Protein AF-A0A975H4B1-F1 (afdb_monomer_lite)

pLDDT: mean 75.39, std 14.28, range [20.83, 96.25]

Foldseek 3Di:
DDADWDWDKAQCPPQQQLQCVDVPDVVRDRHDPPNVRIDTATDRPPDFDKDKDAADPCCVVQNQPVVQLVVLQCVVKDDDPPVGDIPDGNVVSNVVSVVVSVVVSLVVCCVVPVPDDPCNHHIDIDRDDDDDSHGDRDDPDDDPDDDDDDPDDPPLQFKKKKKFKALDPVCVVVVVTQKIDIGGLVVQALKKKKKAKDFPDVVLVVLVVVQADDQDPVLAADDPVSHDPDDPQQPHKIWIFMDINNHTPIIGPDIDGAQRKMWMWIFMQDGPDNDTPTDTDDIDTHHWMWIFDDDPPADDPVSVVVLVVLVVVVVVLVVVCNVRSVCNCVSCVPPDPCSVVRSVQVVVPNDDDDTRTDDDD

Secondary structure (DSSP, 8-state):
-----EEEEEE-TTTTT--S--TTSSS--SS-SSGGGEEEEEE-SS----EEE----HHHHS---HHHHHHHHHTT-EEETTTTEEE---HHHHHHHHHHHHHHHHHHHHHH-TT--HHHHS-EEE------SS--SS-SS--S------SS--GGGS-EEEEEEESSHHHHHTT--SEEEEEEHHHHTT--EEEEEEESSHHHHHHHHHHSPPPPTT-PPPPGGGS-S---GGG-EEEEEEEETTEEEEE-S--EETT-EEEEEEEEEPTT-S-EEEEEEEEEETT--EEE---SS---HHHHHHHHHHHHHHHHHHHHHHH-TTTHHHHSTT--HHHHHHHHHHGGGGSSS-PEEPPP-

Structure (mmCIF, N/CA/C/O backbone):
data_AF-A0A975H4B1-F1
#
_entry.id   AF-A0A975H4B1-F1
#
loop_
_atom_site.group_PDB
_atom_site.id
_atom_site.type_symbol
_atom_site.label_atom_id
_atom_site.label_alt_id
_atom_site.label_comp_id
_atom_site.label_asym_id
_atom_site.label_entity_id
_atom_site.label_seq_id
_atom_site.pdbx_PDB_ins_code
_atom_site.Cartn_x
_atom_site.Cartn_y
_atom_site.Cartn_z
_atom_site.occupancy
_atom_site.B_iso_or_equiv
_atom_site.auth_seq_id
_atom_site.auth_comp_id
_atom_site.auth_asym_id
_atom_site.auth_atom_id
_atom_site.pdbx_PDB_model_num
ATOM 1 N N . MET A 1 1 ? 27.791 -10.279 -17.540 1.00 60.41 1 MET A N 1
ATOM 2 C CA . MET A 1 1 ? 26.580 -9.759 -16.874 1.00 60.41 1 MET A CA 1
ATOM 3 C C . MET A 1 1 ? 25.400 -10.227 -17.703 1.00 60.41 1 MET A C 1
ATOM 5 O O . MET A 1 1 ? 25.456 -10.077 -18.918 1.00 60.41 1 MET A O 1
ATOM 9 N N . GLU A 1 2 ? 24.414 -10.874 -17.090 1.00 67.44 2 GLU A N 1
ATOM 10 C CA . GLU A 1 2 ? 23.187 -11.290 -17.778 1.00 67.44 2 GLU A CA 1
ATOM 11 C C . GLU A 1 2 ? 22.173 -10.145 -17.729 1.00 67.44 2 GLU A C 1
ATOM 13 O O . GLU A 1 2 ? 22.041 -9.478 -16.704 1.00 67.44 2 GLU A O 1
ATOM 18 N N . HIS A 1 3 ? 21.486 -9.896 -18.843 1.00 71.56 3 HIS A N 1
ATOM 19 C CA . HIS A 1 3 ? 20.507 -8.819 -18.979 1.00 71.56 3 HIS A CA 1
ATOM 20 C C . HIS A 1 3 ? 19.228 -9.362 -19.612 1.00 71.56 3 HIS A C 1
ATOM 22 O O . HIS A 1 3 ? 19.288 -10.165 -20.546 1.00 71.56 3 HIS A O 1
ATOM 28 N N . VAL A 1 4 ? 18.081 -8.886 -19.129 1.00 73.94 4 VAL A N 1
ATOM 29 C CA . VAL A 1 4 ? 16.776 -9.122 -19.753 1.00 73.94 4 VAL A CA 1
ATOM 30 C C . VAL A 1 4 ? 16.419 -7.896 -20.584 1.00 73.94 4 VAL A C 1
ATOM 32 O O . VAL A 1 4 ? 16.470 -6.772 -20.090 1.00 73.94 4 VAL A O 1
ATOM 35 N N . TRP A 1 5 ? 16.047 -8.127 -21.838 1.00 77.44 5 TRP A N 1
ATOM 36 C CA . TRP A 1 5 ? 15.707 -7.091 -22.811 1.00 77.44 5 TRP A CA 1
ATOM 37 C C . TRP A 1 5 ? 14.277 -7.312 -23.283 1.00 77.44 5 TRP A C 1
ATOM 39 O O . TRP A 1 5 ? 13.798 -8.447 -23.318 1.00 77.44 5 TRP A O 1
ATOM 49 N N . VAL A 1 6 ? 13.608 -6.237 -23.683 1.00 80.44 6 VAL A N 1
ATOM 50 C CA . VAL A 1 6 ? 12.315 -6.318 -24.361 1.00 80.44 6 VAL A CA 1
ATOM 51 C C . VAL A 1 6 ? 12.548 -6.003 -25.826 1.00 80.44 6 VAL A C 1
ATOM 53 O O . VAL A 1 6 ? 13.096 -4.956 -26.146 1.00 80.44 6 VAL A O 1
ATOM 56 N N . ASN A 1 7 ? 12.130 -6.887 -26.726 1.00 82.00 7 ASN A N 1
ATOM 57 C CA . ASN A 1 7 ? 12.118 -6.570 -28.148 1.00 82.00 7 ASN A CA 1
ATOM 58 C C . ASN A 1 7 ? 10.798 -5.875 -28.490 1.00 82.00 7 ASN A C 1
ATOM 60 O O . ASN A 1 7 ? 9.728 -6.379 -28.152 1.00 82.00 7 ASN A O 1
ATOM 64 N N . ALA A 1 8 ? 10.870 -4.733 -29.169 1.00 81.94 8 ALA A N 1
ATOM 65 C CA . ALA A 1 8 ? 9.709 -4.021 -29.688 1.00 81.94 8 ALA A CA 1
ATOM 66 C C . ALA A 1 8 ? 9.673 -4.118 -31.214 1.00 81.94 8 ALA A C 1
ATOM 68 O O . ALA A 1 8 ? 10.697 -3.937 -31.873 1.00 81.94 8 ALA A O 1
ATOM 69 N N . TYR A 1 9 ? 8.497 -4.394 -31.776 1.00 84.88 9 TYR A N 1
ATOM 70 C CA . TYR A 1 9 ? 8.295 -4.401 -33.221 1.00 84.88 9 TYR A CA 1
ATOM 71 C C . TYR A 1 9 ? 7.899 -3.002 -33.681 1.00 84.88 9 TYR A C 1
ATOM 73 O O . TYR A 1 9 ? 6.836 -2.507 -33.307 1.00 84.88 9 TYR A O 1
ATOM 81 N N . VAL A 1 10 ? 8.769 -2.358 -34.457 1.00 82.75 10 VAL A N 1
ATOM 82 C CA . VAL A 1 10 ? 8.621 -0.943 -34.818 1.00 82.75 10 VAL A CA 1
ATOM 83 C C . VAL A 1 10 ? 8.839 -0.711 -36.307 1.00 82.75 10 VAL A C 1
ATOM 85 O O . VAL A 1 10 ? 9.514 -1.495 -36.979 1.00 82.75 10 VAL A O 1
ATOM 88 N N . ASN A 1 11 ? 8.341 0.424 -36.799 1.00 83.06 11 ASN A N 1
ATOM 89 C CA . ASN A 1 11 ? 8.782 1.010 -38.063 1.00 83.06 11 ASN A CA 1
ATOM 90 C C . ASN A 1 11 ? 10.287 1.344 -37.988 1.00 83.06 11 ASN A C 1
ATOM 92 O O . ASN A 1 11 ? 10.698 2.307 -37.336 1.00 83.06 11 ASN A O 1
ATOM 96 N N . HIS A 1 12 ? 11.123 0.511 -38.606 1.00 81.19 12 HIS A N 1
ATOM 97 C CA . HIS A 1 12 ? 12.577 0.580 -38.478 1.00 81.19 12 HIS A CA 1
ATOM 98 C C . HIS A 1 12 ? 13.210 1.508 -39.518 1.00 81.19 12 HIS A C 1
ATOM 100 O O . HIS A 1 12 ? 14.087 2.299 -39.179 1.00 81.19 12 HIS A O 1
ATOM 106 N N . ALA A 1 13 ? 12.758 1.462 -40.770 1.00 79.19 13 ALA A N 1
ATOM 107 C CA . ALA A 1 13 ? 13.256 2.334 -41.830 1.00 79.19 13 ALA A CA 1
ATOM 108 C C . ALA A 1 13 ? 12.120 3.219 -42.373 1.00 79.19 13 ALA A C 1
ATOM 110 O O . ALA A 1 13 ? 11.089 2.684 -42.776 1.00 79.19 13 ALA A O 1
ATOM 111 N N . PRO A 1 14 ? 12.283 4.558 -42.430 1.00 72.94 14 PRO A N 1
ATOM 112 C CA . PRO A 1 14 ? 13.485 5.349 -42.119 1.00 72.94 14 PRO A CA 1
ATOM 113 C C . PRO A 1 14 ? 13.591 5.817 -40.653 1.00 72.94 14 PRO A C 1
ATOM 115 O O . PRO A 1 14 ? 14.607 6.389 -40.266 1.00 72.94 14 PRO A O 1
ATOM 118 N N . SER A 1 15 ? 12.547 5.625 -39.842 1.00 71.75 15 SER A N 1
ATOM 119 C CA . SER A 1 15 ? 12.378 6.344 -38.573 1.00 71.75 15 SER A CA 1
ATOM 120 C C . SER A 1 15 ? 13.039 5.690 -37.355 1.00 71.75 15 SER A C 1
ATOM 122 O O . SER A 1 15 ? 13.213 6.365 -36.349 1.00 71.75 15 SER A O 1
ATOM 124 N N . ARG A 1 16 ? 13.417 4.406 -37.397 1.00 77.25 16 ARG A N 1
ATOM 125 C CA . ARG A 1 16 ? 13.953 3.639 -36.249 1.00 77.25 16 ARG A CA 1
ATOM 126 C C . ARG A 1 16 ? 13.136 3.821 -34.963 1.00 77.25 16 ARG A C 1
ATOM 128 O O . ARG A 1 16 ? 13.687 4.087 -33.897 1.00 77.25 16 ARG A O 1
ATOM 135 N N . GLY A 1 17 ? 11.814 3.745 -35.075 1.00 72.94 17 GLY A N 1
ATOM 136 C CA . GLY A 1 17 ? 10.901 3.936 -33.946 1.00 72.94 17 GLY A CA 1
ATOM 137 C C . GLY A 1 17 ? 10.760 5.381 -33.442 1.00 72.94 17 GLY A C 1
ATOM 138 O O . GLY A 1 17 ? 10.065 5.589 -32.460 1.00 72.94 17 GLY A O 1
ATOM 139 N N . ALA A 1 18 ? 11.372 6.377 -34.097 1.00 70.00 18 ALA A N 1
ATOM 140 C CA . ALA A 1 18 ? 11.219 7.806 -33.776 1.00 70.00 18 ALA A CA 1
ATOM 141 C C . ALA A 1 18 ? 9.822 8.360 -34.074 1.00 70.00 18 ALA A C 1
ATOM 143 O O . ALA A 1 18 ? 9.362 9.314 -33.453 1.00 70.00 18 ALA A O 1
ATOM 144 N N . MET A 1 19 ? 9.172 7.789 -35.087 1.00 62.97 19 MET A N 1
ATOM 145 C CA . MET A 1 19 ? 7.811 8.136 -35.455 1.00 62.97 19 MET A CA 1
ATOM 146 C C . MET A 1 19 ? 6.903 7.014 -34.971 1.00 62.97 19 MET A C 1
ATOM 148 O O . MET A 1 19 ? 6.663 6.054 -35.702 1.00 62.97 19 MET A O 1
ATOM 152 N N . ASP A 1 20 ? 6.364 7.165 -33.765 1.00 56.84 20 ASP A N 1
ATOM 153 C CA . ASP A 1 20 ? 4.974 6.778 -33.539 1.00 56.84 20 ASP A CA 1
ATOM 154 C C . ASP A 1 20 ? 4.197 7.680 -34.473 1.00 56.84 20 ASP A C 1
ATOM 156 O O . ASP A 1 20 ? 4.125 8.863 -34.162 1.00 56.84 20 ASP A O 1
ATOM 160 N N . GLY A 1 21 ? 3.775 7.207 -35.651 1.00 50.69 21 GLY A N 1
ATOM 161 C CA . GLY A 1 21 ? 3.269 8.086 -36.705 1.00 50.69 21 GLY A CA 1
ATOM 162 C C . GLY A 1 21 ? 2.376 9.183 -36.118 1.00 50.69 21 GLY A C 1
ATOM 163 O O . GLY A 1 21 ? 1.283 8.844 -35.682 1.00 50.69 21 GLY A O 1
ATOM 164 N N . GLY A 1 22 ? 2.910 10.416 -36.022 1.00 45.12 22 GLY A N 1
ATOM 165 C CA . GLY A 1 22 ? 2.636 11.392 -34.953 1.00 45.12 22 GLY A CA 1
ATOM 166 C C . GLY A 1 22 ? 1.170 11.736 -34.717 1.00 45.12 22 GLY A C 1
ATOM 167 O O . GLY A 1 22 ? 0.277 11.262 -35.405 1.00 45.12 22 GLY A O 1
ATOM 168 N N . ALA A 1 23 ? 0.889 12.650 -33.786 1.00 47.19 23 ALA A N 1
ATOM 169 C CA . ALA A 1 23 ? -0.470 13.185 -33.614 1.00 47.19 23 ALA A CA 1
ATOM 170 C C . ALA A 1 23 ? -1.098 13.720 -34.927 1.00 47.19 23 ALA A C 1
ATOM 172 O O . ALA A 1 23 ? -2.316 13.846 -35.004 1.00 47.19 23 ALA A O 1
ATOM 173 N N . GLU A 1 24 ? -0.271 13.979 -35.946 1.00 50.12 24 GLU A N 1
ATOM 174 C CA . GLU A 1 24 ? -0.636 14.454 -37.281 1.00 50.12 24 GLU A CA 1
ATOM 175 C C . GLU A 1 24 ? -0.822 13.349 -38.345 1.00 50.12 24 GLU A C 1
ATOM 177 O O . GLU A 1 24 ? -1.369 13.629 -39.410 1.00 50.12 24 GLU A O 1
ATOM 182 N N . LEU A 1 25 ? -0.411 12.094 -38.103 1.00 52.34 25 LEU A N 1
ATOM 183 C CA . LEU A 1 25 ? -0.619 10.996 -39.057 1.00 52.34 25 LEU A CA 1
ATOM 184 C C . LEU A 1 25 ? -1.954 10.292 -38.797 1.00 52.34 25 LEU A C 1
ATOM 186 O O . LEU A 1 25 ? -2.275 9.891 -37.678 1.00 52.34 25 LEU A O 1
ATOM 190 N N . THR A 1 26 ? -2.729 10.116 -39.867 1.00 55.22 26 THR A N 1
ATOM 191 C CA . THR A 1 26 ? -3.995 9.376 -39.852 1.00 55.22 26 THR A CA 1
ATOM 192 C C . THR A 1 26 ? -3.896 8.209 -40.841 1.00 55.22 26 THR A C 1
ATOM 194 O O . THR A 1 26 ? -3.904 8.458 -42.047 1.00 55.22 26 THR A O 1
ATOM 197 N N . PRO A 1 27 ? -3.795 6.946 -40.376 1.00 57.81 27 PRO A N 1
ATOM 198 C CA . PRO A 1 27 ? -3.818 6.503 -38.979 1.00 57.81 27 PRO A CA 1
ATOM 199 C C . PRO A 1 27 ? -2.468 6.688 -38.267 1.00 57.81 27 PRO A C 1
ATOM 201 O O . PRO A 1 27 ? -1.407 6.625 -38.889 1.00 57.81 27 PRO A O 1
ATOM 204 N N . LYS A 1 28 ? -2.512 6.845 -36.938 1.00 59.75 28 LYS A N 1
ATOM 205 C CA . LYS A 1 28 ? -1.315 6.777 -36.089 1.00 59.75 28 LYS A CA 1
ATOM 206 C C . LYS A 1 28 ? -0.622 5.442 -36.321 1.00 59.75 28 LYS A C 1
ATOM 208 O O . LYS A 1 28 ? -1.268 4.397 -36.235 1.00 59.75 28 LYS A O 1
ATOM 213 N N . GLN A 1 29 ? 0.673 5.463 -36.616 1.00 59.94 29 GLN A N 1
ATOM 214 C CA . GLN A 1 29 ? 1.346 4.278 -37.133 1.00 59.94 29 GLN A CA 1
ATOM 215 C C . GLN A 1 29 ? 2.615 3.924 -36.357 1.00 59.94 29 GLN A C 1
ATOM 217 O O . GLN A 1 29 ? 3.686 4.452 -36.631 1.00 59.94 29 GLN A O 1
ATOM 222 N N . HIS A 1 30 ? 2.493 2.979 -35.421 1.00 62.25 30 HIS A N 1
ATOM 223 C CA . HIS A 1 30 ? 3.639 2.366 -34.730 1.00 62.25 30 HIS A CA 1
ATOM 224 C C . HIS A 1 30 ? 4.382 1.336 -35.615 1.00 62.25 30 HIS A C 1
ATOM 226 O O . HIS A 1 30 ? 5.588 1.134 -35.476 1.00 62.25 30 HIS A O 1
ATOM 232 N N . VAL A 1 31 ? 3.666 0.704 -36.557 1.00 73.25 31 VAL A N 1
ATOM 233 C CA . VAL A 1 31 ? 4.157 -0.363 -37.451 1.00 73.25 31 VAL A CA 1
ATOM 234 C C . VAL A 1 31 ? 3.834 0.004 -38.898 1.00 73.25 31 VAL A C 1
ATOM 236 O O . VAL A 1 31 ? 2.672 0.234 -39.215 1.00 73.25 31 VAL A O 1
ATOM 239 N N . ASN A 1 32 ? 4.830 0.050 -39.781 1.00 72.88 32 ASN A N 1
ATOM 240 C CA . ASN A 1 32 ? 4.680 0.375 -41.205 1.00 72.88 32 ASN A CA 1
ATOM 241 C C . ASN A 1 32 ? 3.757 -0.644 -41.917 1.00 72.88 32 ASN A C 1
ATOM 243 O O . ASN A 1 32 ? 3.889 -1.838 -41.627 1.00 72.88 32 ASN A O 1
ATOM 247 N N . PRO A 1 33 ? 2.864 -0.255 -42.860 1.00 77.12 33 PRO A N 1
ATOM 248 C CA . PRO A 1 33 ? 2.056 -1.231 -43.596 1.00 77.12 33 PRO A CA 1
ATOM 249 C C . PRO A 1 33 ? 2.934 -2.141 -44.460 1.00 77.12 33 PRO A C 1
ATOM 251 O O . PRO A 1 33 ? 2.578 -3.284 -44.733 1.00 77.12 33 PRO A O 1
ATOM 254 N N . ASN A 1 34 ? 4.096 -1.639 -44.886 1.00 81.75 34 ASN A N 1
ATOM 255 C CA . ASN A 1 34 ? 5.105 -2.441 -45.543 1.00 81.75 34 ASN A CA 1
ATOM 256 C C . ASN A 1 34 ? 5.915 -3.209 -44.491 1.00 81.75 34 ASN A C 1
ATOM 258 O O . ASN A 1 34 ? 6.795 -2.653 -43.830 1.00 81.75 34 ASN A O 1
ATOM 262 N N . ALA A 1 35 ? 5.642 -4.509 -44.380 1.00 81.56 35 ALA A N 1
ATOM 263 C CA . ALA A 1 35 ? 6.305 -5.405 -43.438 1.00 81.56 35 ALA A CA 1
ATOM 264 C C . ALA A 1 35 ? 7.841 -5.398 -43.556 1.00 81.56 35 ALA A C 1
ATOM 266 O O . ALA A 1 35 ? 8.521 -5.559 -42.546 1.00 81.56 35 ALA A O 1
ATOM 267 N N . ALA A 1 36 ? 8.390 -5.156 -44.754 1.00 85.31 36 ALA A N 1
ATOM 268 C CA . ALA A 1 36 ? 9.836 -5.113 -44.987 1.00 85.31 36 ALA A CA 1
ATOM 269 C C . ALA A 1 36 ? 10.530 -3.904 -44.333 1.00 85.31 36 ALA A C 1
ATOM 271 O O . ALA A 1 36 ? 11.750 -3.895 -44.190 1.00 85.31 36 ALA A O 1
ATOM 272 N N . LEU A 1 37 ? 9.765 -2.880 -43.942 1.00 83.12 37 LEU A N 1
ATOM 273 C CA . LEU A 1 37 ? 10.277 -1.682 -43.273 1.00 83.12 37 LEU A CA 1
ATOM 274 C C . LEU A 1 37 ? 10.208 -1.780 -41.745 1.00 83.12 37 LEU A C 1
ATOM 276 O O . LEU A 1 37 ? 10.684 -0.881 -41.049 1.00 83.12 37 LEU A O 1
ATOM 280 N N . ASN A 1 38 ? 9.649 -2.868 -41.215 1.00 85.25 38 ASN A N 1
ATOM 281 C CA . ASN A 1 38 ? 9.551 -3.112 -39.785 1.00 85.25 38 ASN A CA 1
ATOM 282 C C . ASN A 1 38 ? 10.665 -4.043 -39.304 1.00 85.25 38 ASN A C 1
ATOM 284 O O . ASN A 1 38 ? 11.078 -4.957 -40.017 1.00 85.25 38 ASN A O 1
ATOM 288 N N . ALA A 1 39 ? 11.113 -3.853 -38.066 1.00 86.69 39 ALA A N 1
ATOM 289 C CA . ALA A 1 39 ? 12.061 -4.759 -37.427 1.00 86.69 39 ALA A CA 1
ATOM 290 C C . ALA A 1 39 ? 11.810 -4.852 -35.921 1.00 86.69 39 ALA A C 1
ATOM 292 O O . ALA A 1 39 ? 11.259 -3.937 -35.305 1.00 86.69 39 ALA A O 1
ATOM 293 N N . TRP A 1 40 ? 12.245 -5.965 -35.333 1.00 85.62 40 TRP A N 1
ATOM 294 C CA . TRP A 1 40 ? 12.357 -6.099 -33.886 1.00 85.62 40 TRP A CA 1
ATOM 295 C C . TRP A 1 40 ? 13.618 -5.384 -33.414 1.00 85.62 40 TRP A C 1
ATOM 297 O O . TRP A 1 40 ? 14.718 -5.718 -33.856 1.00 85.62 40 TRP A O 1
ATOM 307 N N . LEU A 1 41 ? 13.457 -4.415 -32.518 1.00 83.00 41 LEU A N 1
ATOM 308 C CA . LEU A 1 41 ? 14.566 -3.707 -31.890 1.00 83.00 41 LEU A CA 1
ATOM 309 C C . LEU A 1 41 ? 14.642 -4.036 -30.397 1.00 83.00 41 LEU A C 1
ATOM 311 O O . LEU A 1 41 ? 13.608 -3.990 -29.723 1.00 83.00 41 LEU A O 1
ATOM 315 N N . PRO A 1 42 ? 15.843 -4.326 -29.866 1.00 80.00 42 PRO A N 1
ATOM 316 C CA . PRO A 1 42 ? 16.027 -4.528 -28.441 1.00 80.00 42 PRO A CA 1
ATOM 317 C C . PRO A 1 42 ? 15.945 -3.191 -27.701 1.00 80.00 42 PRO A C 1
ATOM 319 O O . PRO A 1 42 ? 16.642 -2.231 -28.024 1.00 80.00 42 PRO A O 1
ATOM 322 N N . ILE A 1 43 ? 15.118 -3.155 -26.665 1.00 77.69 43 ILE A N 1
ATOM 323 C CA . ILE A 1 43 ? 14.986 -2.050 -25.724 1.00 77.69 43 ILE A CA 1
ATOM 324 C C . ILE A 1 43 ? 15.406 -2.569 -24.350 1.00 77.69 43 ILE A C 1
ATOM 326 O O . ILE A 1 43 ? 14.881 -3.567 -23.844 1.00 77.69 43 ILE A O 1
ATOM 330 N N . ASP A 1 44 ? 16.366 -1.883 -23.735 1.00 71.69 44 ASP A N 1
ATOM 331 C CA . ASP A 1 44 ? 16.723 -2.137 -22.343 1.00 71.69 44 ASP A CA 1
ATOM 332 C C . ASP A 1 44 ? 15.659 -1.510 -21.432 1.00 71.69 44 ASP A C 1
ATOM 334 O O . ASP A 1 44 ? 15.651 -0.304 -21.185 1.00 71.69 44 ASP A O 1
ATOM 338 N N . GLY A 1 45 ? 14.719 -2.333 -20.967 1.00 61.56 45 GLY A N 1
ATOM 339 C CA . GLY A 1 45 ? 13.687 -1.912 -20.019 1.00 61.56 45 GLY A CA 1
ATOM 340 C C . GLY A 1 45 ? 14.152 -1.886 -18.558 1.00 61.56 45 GLY A C 1
ATOM 341 O O . GLY A 1 45 ? 13.406 -1.418 -17.696 1.00 61.56 45 GLY A O 1
ATOM 342 N N . ALA A 1 46 ? 15.344 -2.407 -18.252 1.00 56.22 46 ALA A N 1
ATOM 343 C CA . ALA A 1 46 ? 15.793 -2.666 -16.885 1.00 56.22 46 ALA A CA 1
ATOM 344 C C . ALA A 1 46 ? 16.793 -1.620 -16.371 1.00 56.22 46 ALA A C 1
ATOM 346 O O . ALA A 1 46 ? 16.851 -1.363 -15.163 1.00 56.22 46 ALA A O 1
ATOM 347 N N . TYR A 1 47 ? 17.571 -0.990 -17.253 1.00 56.41 47 TYR A N 1
ATOM 348 C CA . TYR A 1 47 ? 18.650 -0.107 -16.826 1.00 56.41 47 TYR A CA 1
ATOM 349 C C . TYR A 1 47 ? 18.186 1.326 -16.529 1.00 56.41 47 TYR A C 1
ATOM 351 O O . TYR A 1 47 ? 18.057 2.182 -17.405 1.00 56.41 47 TYR A O 1
ATOM 359 N N . LYS A 1 48 ? 17.988 1.617 -15.239 1.00 63.66 48 LYS A N 1
ATOM 360 C CA . LYS A 1 48 ? 17.817 2.985 -14.735 1.00 63.66 48 LYS A CA 1
ATOM 361 C C . LYS A 1 48 ? 19.165 3.516 -14.266 1.00 63.66 48 LYS A C 1
ATOM 363 O O . LYS A 1 48 ? 19.664 3.107 -13.219 1.00 63.66 48 LYS A O 1
ATOM 368 N N . GLN A 1 49 ? 19.743 4.455 -15.011 1.00 65.19 49 GLN A N 1
ATOM 369 C CA . GLN A 1 49 ? 20.813 5.278 -14.453 1.00 65.19 49 GLN A CA 1
ATOM 370 C C . GLN A 1 49 ? 20.217 6.217 -13.420 1.00 65.19 49 GLN A C 1
ATOM 372 O O . GLN A 1 49 ? 19.147 6.782 -13.632 1.00 65.19 49 GLN A O 1
ATOM 377 N N . TYR A 1 50 ? 20.914 6.380 -12.305 1.00 76.81 50 TYR A N 1
ATOM 378 C CA . TYR A 1 50 ? 20.507 7.308 -11.270 1.00 76.81 50 TYR A CA 1
ATOM 379 C C . TYR A 1 50 ? 21.526 8.428 -11.172 1.00 76.81 50 TYR A C 1
ATOM 381 O O . TYR A 1 50 ? 22.724 8.169 -11.064 1.00 76.81 50 TYR A O 1
ATOM 389 N N . SER A 1 51 ? 21.047 9.665 -11.181 1.00 78.06 51 SER A N 1
ATOM 390 C CA . SER A 1 51 ? 21.806 10.795 -10.664 1.00 78.06 51 SER A CA 1
ATOM 391 C C . SER A 1 51 ? 21.289 11.141 -9.273 1.00 78.06 51 SER A C 1
ATOM 393 O O . SER A 1 51 ? 20.125 10.916 -8.939 1.00 78.06 51 SER A O 1
ATOM 395 N N . TYR A 1 52 ? 22.173 11.646 -8.424 1.00 82.50 52 TYR A N 1
ATOM 396 C CA . TYR A 1 52 ? 21.841 12.004 -7.054 1.00 82.50 52 TYR A CA 1
ATOM 397 C C . TYR A 1 52 ? 22.054 13.499 -6.885 1.00 82.50 52 TYR A C 1
ATOM 399 O O . TYR A 1 52 ? 23.069 14.039 -7.314 1.00 82.50 52 TYR A O 1
ATOM 407 N N . SER A 1 53 ? 21.092 14.160 -6.255 1.00 82.69 53 SER A N 1
ATOM 408 C CA . SER A 1 53 ? 21.264 15.513 -5.742 1.00 82.69 53 SER A CA 1
ATOM 409 C C . SER A 1 53 ? 21.315 15.410 -4.231 1.00 82.69 53 SER A C 1
ATOM 411 O O . SER A 1 53 ? 20.385 14.881 -3.616 1.00 82.69 53 SER A O 1
ATOM 413 N N . GLN A 1 54 ? 22.400 15.904 -3.648 1.00 83.00 54 GLN A N 1
ATOM 414 C CA . GLN A 1 54 ? 22.540 15.996 -2.204 1.00 83.00 54 GLN A CA 1
ATOM 415 C C . GLN A 1 54 ? 21.501 16.980 -1.646 1.00 83.00 54 GLN A C 1
ATOM 417 O O . GLN A 1 54 ? 21.163 17.966 -2.303 1.00 83.00 54 GLN A O 1
ATOM 422 N N . GLY A 1 55 ? 20.956 16.662 -0.471 1.00 81.81 55 GLY A N 1
ATOM 423 C CA . GLY A 1 55 ? 20.079 17.563 0.274 1.00 81.81 55 GLY A CA 1
ATOM 424 C C . GLY A 1 55 ? 20.853 18.672 0.981 1.00 81.81 55 GLY A C 1
ATOM 425 O O . GLY A 1 55 ? 22.084 18.672 1.002 1.00 81.81 55 GLY A O 1
ATOM 426 N N . MET A 1 56 ? 20.122 19.595 1.599 1.00 83.69 56 MET A N 1
ATOM 427 C CA . MET A 1 56 ? 20.701 20.618 2.468 1.00 83.69 56 MET A CA 1
ATOM 428 C C . MET A 1 56 ? 21.290 19.970 3.726 1.00 83.69 56 MET A C 1
ATOM 430 O O . MET A 1 56 ? 20.690 19.070 4.318 1.00 83.69 56 MET A O 1
ATOM 434 N N . ASP A 1 57 ? 22.441 20.457 4.181 1.00 83.62 57 ASP A N 1
ATOM 435 C CA . ASP A 1 57 ? 23.050 19.986 5.426 1.00 83.62 57 ASP A CA 1
ATOM 436 C C . ASP A 1 57 ? 22.409 20.649 6.654 1.00 83.62 57 ASP A C 1
ATOM 438 O O . ASP A 1 57 ? 23.003 21.469 7.348 1.00 83.62 57 ASP A O 1
ATOM 442 N N . LEU A 1 58 ? 21.153 20.298 6.928 1.00 80.25 58 LEU A N 1
ATOM 443 C CA . LEU A 1 58 ? 20.404 20.867 8.049 1.00 80.25 58 LEU A CA 1
ATOM 444 C C . LEU A 1 58 ? 20.976 20.474 9.414 1.00 80.25 58 LEU A C 1
ATOM 446 O O . LEU A 1 58 ? 20.772 21.194 10.386 1.00 80.25 58 LEU A O 1
ATOM 450 N N . LYS A 1 59 ? 21.684 19.341 9.502 1.00 75.50 59 LYS A N 1
ATOM 451 C CA . LYS A 1 59 ? 22.239 18.850 10.768 1.00 75.50 59 LYS A CA 1
ATOM 452 C C . LYS A 1 59 ? 23.371 19.740 11.265 1.00 75.50 59 LYS A C 1
ATOM 454 O O . LYS A 1 59 ? 23.436 19.993 12.464 1.00 75.50 59 LYS A O 1
ATOM 4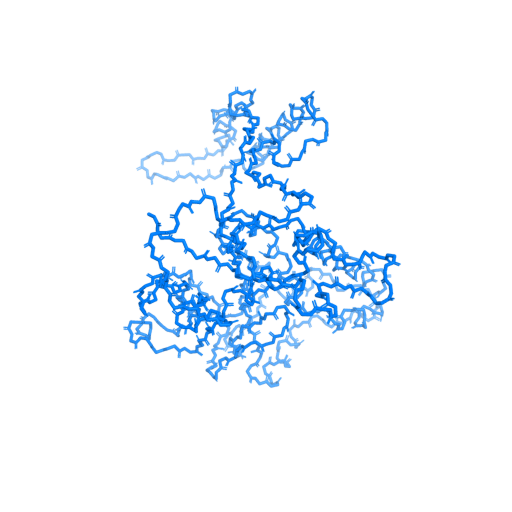59 N N . SER A 1 60 ? 24.241 20.202 10.366 1.00 82.56 60 SER A N 1
ATOM 460 C CA . SER A 1 60 ? 25.320 21.126 10.726 1.00 82.56 60 SER A CA 1
ATOM 461 C C . SER A 1 60 ? 24.857 22.585 10.756 1.00 82.56 60 SER A C 1
ATOM 463 O O . SER A 1 60 ? 25.286 23.339 11.624 1.00 82.56 60 SER A O 1
ATOM 465 N N . GLN A 1 61 ? 23.961 22.978 9.844 1.00 81.88 61 GLN A N 1
ATOM 466 C CA . GLN A 1 61 ? 23.521 24.369 9.676 1.00 81.88 61 GLN A CA 1
ATOM 467 C C . GLN A 1 61 ? 22.493 24.801 10.728 1.00 81.88 61 GLN A C 1
ATOM 469 O O . GLN A 1 61 ? 22.485 25.951 11.163 1.00 81.88 61 GLN A O 1
ATOM 474 N N . VAL A 1 62 ? 21.607 23.889 11.139 1.00 85.44 62 VAL A N 1
ATOM 475 C CA . VAL A 1 62 ? 20.561 24.142 12.137 1.00 85.44 62 VAL A CA 1
ATOM 476 C C . VAL A 1 62 ? 20.522 22.962 13.117 1.00 85.44 62 VAL A C 1
ATOM 478 O O . VAL A 1 62 ? 19.598 22.140 13.079 1.00 85.44 62 VAL A O 1
ATOM 481 N N . PRO A 1 63 ? 21.531 22.830 13.996 1.00 81.06 63 PRO A N 1
ATOM 482 C CA . PRO A 1 63 ? 21.578 21.736 14.953 1.00 81.06 63 PRO A CA 1
ATOM 483 C C . PRO A 1 63 ? 20.433 21.845 15.967 1.00 81.06 63 PRO A C 1
ATOM 485 O O . PRO A 1 63 ? 20.065 22.935 16.422 1.00 81.06 63 PRO A O 1
ATOM 488 N N . LEU A 1 64 ? 19.863 20.694 16.327 1.00 78.19 64 LEU A N 1
ATOM 489 C CA . LEU A 1 64 ? 18.966 20.600 17.473 1.00 78.19 64 LEU A CA 1
ATOM 490 C C . LEU A 1 64 ? 19.801 20.751 18.746 1.00 78.19 64 LEU A C 1
ATOM 492 O O . LEU A 1 64 ? 20.741 19.989 18.967 1.00 78.19 64 LEU A O 1
ATOM 496 N N . ASP A 1 65 ? 19.430 21.705 19.593 1.00 81.00 65 ASP A N 1
ATOM 497 C CA . ASP A 1 65 ? 20.032 21.846 20.913 1.00 81.00 65 ASP A CA 1
ATOM 498 C C . ASP A 1 65 ? 19.432 20.794 21.853 1.00 81.00 65 ASP A C 1
ATOM 500 O O . ASP A 1 65 ? 18.388 20.994 22.477 1.00 81.00 65 ASP A O 1
ATOM 504 N N . ALA A 1 66 ? 20.066 19.622 21.878 1.00 74.56 66 ALA A N 1
ATOM 505 C CA . ALA A 1 66 ? 19.621 18.495 22.686 1.00 74.56 66 ALA A CA 1
ATOM 506 C C . ALA A 1 66 ? 19.680 18.798 24.192 1.00 74.56 66 ALA A C 1
ATOM 508 O O . ALA A 1 66 ? 18.850 18.281 24.936 1.00 74.56 66 ALA A O 1
ATOM 509 N N . ASN A 1 67 ? 20.609 19.655 24.630 1.00 77.69 67 ASN A N 1
ATOM 510 C CA . ASN A 1 67 ? 20.743 20.035 26.034 1.00 77.69 67 ASN A CA 1
ATOM 511 C C . ASN A 1 67 ? 19.603 20.966 26.442 1.00 77.69 67 ASN A C 1
ATOM 513 O O . ASN A 1 67 ? 18.901 20.669 27.401 1.00 77.69 67 ASN A O 1
ATOM 517 N N . ALA A 1 68 ? 19.322 22.008 25.654 1.00 76.69 68 ALA A N 1
ATOM 518 C CA . ALA A 1 68 ? 18.186 22.892 25.914 1.00 76.69 68 ALA A CA 1
ATOM 519 C C . ALA A 1 68 ? 16.841 22.146 25.868 1.00 76.69 68 ALA A C 1
ATOM 521 O O . ALA A 1 68 ? 15.934 22.444 26.647 1.00 76.69 68 ALA A O 1
ATOM 522 N N . LEU A 1 69 ? 16.703 21.153 24.981 1.00 73.19 69 LEU A N 1
ATOM 523 C CA . LEU A 1 69 ? 15.520 20.294 24.930 1.00 73.19 69 LEU A CA 1
ATOM 524 C C . LEU A 1 69 ? 15.399 19.408 26.178 1.00 73.19 69 LEU A C 1
ATOM 526 O O . LEU A 1 69 ? 14.304 19.264 26.721 1.00 73.19 69 LEU A O 1
ATOM 530 N N . LEU A 1 70 ? 16.508 18.822 26.634 1.00 75.81 70 LEU A N 1
ATOM 531 C CA . LEU A 1 70 ? 16.549 17.984 27.830 1.00 75.81 70 LEU A CA 1
ATOM 532 C C . LEU A 1 70 ? 16.272 18.800 29.099 1.00 75.81 70 LEU A C 1
ATOM 534 O O . LEU A 1 70 ? 15.501 18.356 29.947 1.00 75.81 70 LEU A O 1
ATOM 538 N N . ASP A 1 71 ? 16.828 20.004 29.200 1.00 81.81 71 ASP A N 1
ATOM 539 C CA . ASP A 1 71 ? 16.586 20.931 30.305 1.00 81.81 71 ASP A CA 1
ATOM 540 C C . ASP A 1 71 ? 15.122 21.385 30.334 1.00 81.81 71 ASP A C 1
ATOM 542 O O . ASP A 1 71 ? 14.485 21.372 31.389 1.00 81.81 71 ASP A O 1
ATOM 546 N N . ALA A 1 72 ? 14.545 21.695 29.167 1.00 75.12 72 ALA A N 1
ATOM 547 C CA . ALA A 1 72 ? 13.124 22.006 29.037 1.00 75.12 72 ALA A CA 1
ATOM 548 C C . ALA A 1 72 ? 12.235 20.821 29.447 1.00 75.12 72 ALA A C 1
ATOM 550 O O . ALA A 1 72 ? 11.227 21.018 30.119 1.00 75.12 72 ALA A O 1
ATOM 551 N N . ALA A 1 73 ? 12.614 19.590 29.093 1.00 72.56 73 ALA A N 1
ATOM 552 C CA . ALA A 1 73 ? 11.883 18.385 29.486 1.00 72.56 73 ALA A CA 1
ATOM 553 C C . ALA A 1 73 ? 11.948 18.124 31.000 1.00 72.56 73 ALA A C 1
ATOM 555 O O . ALA A 1 73 ? 10.966 17.663 31.587 1.00 72.56 73 ALA A O 1
ATOM 556 N N . ARG A 1 74 ? 13.094 18.431 31.623 1.00 78.06 74 ARG A N 1
ATOM 557 C CA . ARG A 1 74 ? 13.366 18.233 33.055 1.00 78.06 74 ARG A CA 1
ATOM 558 C C . ARG A 1 74 ? 12.775 19.318 33.953 1.00 78.06 74 ARG A C 1
ATOM 560 O O . ARG A 1 74 ? 12.655 19.091 35.155 1.00 78.06 74 ARG A O 1
ATOM 567 N N . GLN A 1 75 ? 12.389 20.476 33.417 1.00 78.19 75 GLN A N 1
ATOM 568 C CA . GLN A 1 75 ? 11.785 21.550 34.212 1.00 78.19 75 GLN A CA 1
ATOM 569 C C . GLN A 1 75 ? 10.482 21.101 34.881 1.00 78.19 75 GLN A C 1
ATOM 571 O O . GLN A 1 75 ? 9.447 21.009 34.233 1.00 78.19 75 GLN A O 1
ATOM 576 N N . GLY A 1 76 ? 10.520 20.876 36.196 1.00 72.06 76 GLY A N 1
ATOM 577 C CA . GLY A 1 76 ? 9.366 20.391 36.962 1.00 72.06 76 GLY A CA 1
ATOM 578 C C . GLY A 1 76 ? 9.181 18.870 36.932 1.00 72.06 76 GLY A C 1
ATOM 579 O O . GLY A 1 76 ? 8.216 18.376 37.513 1.00 72.06 76 GLY A O 1
ATOM 580 N N . ALA A 1 77 ? 10.107 18.132 36.311 1.00 78.38 77 ALA A N 1
ATOM 581 C CA . ALA A 1 77 ? 10.116 16.677 36.320 1.00 78.38 77 ALA A CA 1
ATOM 582 C C . ALA A 1 77 ? 10.817 16.131 37.572 1.00 78.38 77 ALA A C 1
ATOM 584 O O . ALA A 1 77 ? 11.829 16.666 38.029 1.00 78.38 77 ALA A O 1
ATOM 585 N N . THR A 1 78 ? 10.314 15.019 38.098 1.00 76.94 78 THR A N 1
ATOM 586 C CA . THR A 1 78 ? 10.987 14.229 39.131 1.00 76.94 78 THR A CA 1
ATOM 587 C C . THR A 1 78 ? 11.743 13.098 38.448 1.00 76.94 78 THR A C 1
ATOM 589 O O . THR A 1 78 ? 11.128 12.228 37.833 1.00 76.94 78 THR A O 1
ATOM 592 N N . VAL A 1 79 ? 13.072 13.128 38.530 1.00 76.69 79 VAL A N 1
ATOM 593 C CA . VAL A 1 79 ? 13.960 12.121 37.935 1.00 76.69 79 VAL A CA 1
ATOM 594 C C . VAL A 1 79 ? 14.505 11.239 39.054 1.00 76.69 79 VAL A C 1
ATOM 596 O O . VAL A 1 79 ? 15.197 11.739 39.939 1.00 76.69 79 VAL A O 1
ATOM 599 N N . ASN A 1 80 ? 14.204 9.939 39.019 1.00 72.88 80 ASN A N 1
ATOM 600 C CA . ASN A 1 80 ? 14.826 8.954 39.899 1.00 72.88 80 ASN A CA 1
ATOM 601 C C . ASN A 1 80 ? 15.883 8.172 39.108 1.00 72.88 80 ASN A C 1
ATOM 603 O O . ASN A 1 80 ? 15.567 7.238 38.373 1.00 72.88 80 ASN A O 1
ATOM 607 N N . GLU A 1 81 ? 17.149 8.563 39.253 1.00 74.38 81 GLU A N 1
ATOM 608 C CA . GLU A 1 81 ? 18.269 7.934 38.539 1.00 74.38 81 GLU A CA 1
ATOM 609 C C . GLU A 1 81 ? 18.595 6.519 39.048 1.00 74.38 81 GLU A C 1
ATOM 611 O O . GLU A 1 81 ? 19.173 5.728 38.309 1.00 74.38 81 GLU A O 1
ATOM 616 N N . GLN A 1 82 ? 18.204 6.178 40.281 1.00 66.12 82 GLN A N 1
ATOM 617 C CA . GLN A 1 82 ? 18.476 4.871 40.893 1.00 66.12 82 GLN A CA 1
ATOM 618 C C . GLN A 1 82 ? 17.491 3.796 40.419 1.00 66.12 82 GLN A C 1
ATOM 620 O O . GLN A 1 82 ? 17.880 2.647 40.224 1.00 66.12 82 GLN A O 1
ATOM 625 N N . GLU A 1 83 ? 16.229 4.173 40.204 1.00 65.50 83 GLU A N 1
ATOM 626 C CA . GLU A 1 83 ? 15.162 3.272 39.741 1.00 65.50 83 GLU A CA 1
ATOM 627 C C . GLU A 1 83 ? 14.823 3.448 38.248 1.00 65.50 83 GLU A C 1
ATOM 629 O O . GLU A 1 83 ? 14.030 2.685 37.697 1.00 65.50 83 GLU A O 1
ATOM 634 N N . GLY A 1 84 ? 15.425 4.434 37.572 1.00 65.75 84 GLY A N 1
ATOM 635 C CA . GLY A 1 84 ? 15.365 4.601 36.117 1.00 65.75 84 GLY A CA 1
ATOM 636 C C . GLY A 1 84 ? 14.056 5.172 35.563 1.00 65.75 84 GLY A C 1
ATOM 637 O O . GLY A 1 84 ? 13.802 5.044 34.365 1.00 65.75 84 GLY A O 1
ATOM 638 N N . TRP A 1 85 ? 13.220 5.804 36.391 1.00 65.25 85 TRP A N 1
ATOM 639 C CA . TRP A 1 85 ? 11.950 6.396 35.960 1.00 65.25 85 TRP A CA 1
ATOM 640 C C . TRP A 1 85 ? 11.930 7.924 36.101 1.00 65.25 85 TRP A C 1
ATOM 642 O O . TRP A 1 85 ? 12.620 8.517 36.931 1.00 65.25 85 TRP A O 1
ATOM 652 N N . VAL A 1 86 ? 11.107 8.571 35.270 1.00 72.00 86 VAL A N 1
ATOM 653 C CA . VAL A 1 86 ? 10.868 10.021 35.291 1.00 72.00 86 VAL A CA 1
ATOM 654 C C . VAL A 1 86 ? 9.367 10.280 35.340 1.00 72.00 86 VAL A C 1
ATOM 656 O O . VAL A 1 86 ? 8.608 9.676 34.584 1.00 72.00 86 VAL A O 1
ATOM 659 N N . GLN A 1 87 ? 8.935 11.188 36.211 1.00 62.44 87 GLN A N 1
ATOM 660 C CA . GLN A 1 87 ? 7.545 11.639 36.313 1.00 62.44 87 GLN A CA 1
ATOM 661 C C . GLN A 1 87 ? 7.448 13.147 36.075 1.00 62.44 87 GLN A C 1
ATOM 663 O O . GLN A 1 87 ? 8.394 13.884 36.338 1.00 62.44 87 GLN A O 1
ATOM 668 N N . ASN A 1 88 ? 6.291 13.606 35.588 1.00 73.12 88 ASN A N 1
ATOM 669 C CA . ASN A 1 88 ? 5.981 15.026 35.364 1.00 73.12 88 ASN A CA 1
ATOM 670 C C . ASN A 1 88 ? 6.913 15.746 34.374 1.00 73.12 88 ASN A C 1
ATOM 672 O O . ASN A 1 88 ? 7.269 16.904 34.573 1.00 73.12 88 ASN A O 1
ATOM 676 N N . LEU A 1 89 ? 7.289 15.076 33.278 1.00 78.38 89 LEU A N 1
ATOM 677 C CA . LEU A 1 89 ? 7.967 15.743 32.162 1.00 78.38 89 LEU A CA 1
ATOM 678 C C . LEU A 1 89 ? 7.144 16.933 31.664 1.00 78.38 89 LEU A C 1
ATOM 680 O O . LEU A 1 89 ? 5.934 16.824 31.443 1.00 78.38 89 LEU A O 1
ATOM 684 N N . ASN A 1 90 ? 7.817 18.050 31.416 1.00 76.62 90 ASN A N 1
ATOM 685 C CA . ASN A 1 90 ? 7.167 19.261 30.937 1.00 76.62 90 ASN A CA 1
ATOM 686 C C . ASN A 1 90 ? 6.940 19.193 29.425 1.00 76.62 90 ASN A C 1
ATOM 688 O O . ASN A 1 90 ? 7.681 19.755 28.616 1.00 76.62 90 ASN A O 1
ATOM 692 N N . GLN A 1 91 ? 5.894 18.460 29.047 1.00 72.62 91 GLN A N 1
ATOM 693 C CA . GLN A 1 91 ? 5.518 18.225 27.652 1.00 72.62 91 GLN A CA 1
ATOM 694 C C . GLN A 1 91 ? 5.272 19.537 26.893 1.00 72.62 91 GLN A C 1
ATOM 696 O O . GLN A 1 91 ? 5.638 19.649 25.725 1.00 72.62 91 GLN A O 1
ATOM 701 N N . THR A 1 92 ? 4.732 20.559 27.562 1.00 76.44 92 THR A N 1
ATOM 702 C CA . THR A 1 92 ? 4.507 21.891 26.982 1.00 76.44 92 THR A CA 1
ATOM 703 C C . THR A 1 92 ? 5.822 22.580 26.613 1.00 76.44 92 THR A C 1
ATOM 705 O O . THR A 1 92 ? 5.944 23.132 25.518 1.00 76.44 92 THR A O 1
ATOM 708 N N . ALA A 1 93 ? 6.831 22.525 27.487 1.00 71.88 93 ALA A N 1
ATOM 709 C CA . ALA A 1 93 ? 8.148 23.098 27.215 1.00 71.88 93 ALA A CA 1
ATOM 710 C C . ALA A 1 93 ? 8.878 22.343 26.091 1.00 71.88 93 ALA A C 1
ATOM 712 O O . ALA A 1 93 ? 9.458 22.974 25.206 1.00 71.88 93 ALA A O 1
ATOM 713 N N . VAL A 1 94 ? 8.772 21.010 26.060 1.00 72.25 94 VAL A N 1
ATOM 714 C CA . VAL A 1 94 ? 9.294 20.173 24.962 1.00 72.25 94 VAL A CA 1
ATOM 715 C C . VAL A 1 94 ? 8.634 20.535 23.630 1.00 72.25 94 VAL A C 1
ATOM 717 O O . VAL A 1 94 ? 9.326 20.749 22.633 1.00 72.25 94 VAL A O 1
ATOM 720 N N . GLN A 1 95 ? 7.306 20.673 23.611 1.00 73.31 95 GLN A N 1
ATOM 721 C CA . GLN A 1 95 ? 6.558 21.062 22.415 1.00 73.31 95 GLN A CA 1
ATOM 722 C C . GLN A 1 95 ? 6.960 22.460 21.924 1.00 73.31 95 GLN A C 1
ATOM 724 O O . GLN A 1 95 ? 7.121 22.672 20.719 1.00 73.31 95 GLN A O 1
ATOM 729 N N . SER A 1 96 ? 7.167 23.407 22.843 1.00 78.69 96 SER A N 1
ATOM 730 C CA . SER A 1 96 ? 7.644 24.757 22.529 1.00 78.69 96 SER A CA 1
ATOM 731 C C . SER A 1 96 ? 9.042 24.736 21.897 1.00 78.69 96 SER A C 1
ATOM 733 O O . SER A 1 96 ? 9.241 25.315 20.828 1.00 78.69 96 SER A O 1
ATOM 735 N N . GLN A 1 97 ? 9.989 23.989 22.480 1.00 75.38 97 GLN A N 1
ATOM 736 C CA . GLN A 1 97 ? 11.345 23.838 21.933 1.00 75.38 97 GLN A CA 1
ATOM 737 C C . GLN A 1 97 ? 11.345 23.193 20.543 1.00 75.38 97 GLN A C 1
ATOM 739 O O . GLN A 1 97 ? 12.043 23.660 19.638 1.00 75.38 97 GLN A O 1
ATOM 744 N N . MET A 1 98 ? 10.516 22.167 20.332 1.00 73.25 98 MET A N 1
ATOM 745 C CA . MET A 1 98 ? 10.386 21.523 19.025 1.00 73.25 98 MET A CA 1
ATOM 746 C C . MET A 1 98 ? 9.764 22.463 17.985 1.00 73.25 98 MET A C 1
ATOM 748 O O . MET A 1 98 ? 10.229 22.518 16.848 1.00 73.25 98 MET A O 1
ATOM 752 N N . THR A 1 99 ? 8.771 23.265 18.378 1.00 82.12 99 THR A N 1
ATOM 753 C CA . THR A 1 99 ? 8.155 24.283 17.509 1.00 82.12 99 THR A CA 1
ATOM 754 C C . THR A 1 99 ? 9.164 25.374 17.138 1.00 82.12 99 THR A C 1
ATOM 756 O O . THR A 1 99 ? 9.287 25.747 15.972 1.00 82.12 99 THR A O 1
ATOM 759 N N . ALA A 1 100 ? 9.960 25.848 18.100 1.00 81.50 100 ALA A N 1
ATOM 760 C CA . ALA A 1 100 ? 11.027 26.813 17.848 1.00 81.50 100 ALA A CA 1
ATOM 761 C C . ALA A 1 100 ? 12.103 26.245 16.908 1.00 81.50 100 ALA A C 1
ATOM 763 O O . ALA A 1 100 ? 12.598 26.945 16.023 1.00 81.50 100 ALA A O 1
ATOM 764 N N . TYR A 1 101 ? 12.452 24.965 17.059 1.00 78.75 101 TYR A N 1
ATOM 765 C CA . TYR A 1 101 ? 13.367 24.279 16.150 1.00 78.75 101 TYR A CA 1
ATOM 766 C C . TYR A 1 101 ? 12.799 24.152 14.729 1.00 78.75 101 TYR A C 1
ATOM 768 O O . TYR A 1 101 ? 13.487 24.496 13.769 1.00 78.75 101 TYR A O 1
ATOM 776 N N . GLN A 1 102 ? 11.530 23.756 14.587 1.00 78.69 102 GLN A N 1
ATOM 777 C CA . GLN A 1 102 ? 10.834 23.709 13.296 1.00 78.69 102 GLN A CA 1
ATOM 778 C C . GLN A 1 102 ? 10.807 25.080 12.609 1.00 78.69 102 GLN A C 1
ATOM 780 O O . GLN A 1 102 ? 11.068 25.165 11.411 1.00 78.69 102 GLN A O 1
ATOM 785 N N . ASN A 1 103 ? 10.570 26.158 13.362 1.00 85.69 103 ASN A N 1
ATOM 786 C CA . ASN A 1 103 ? 10.600 27.521 12.832 1.00 85.69 103 ASN A CA 1
ATOM 787 C C . ASN A 1 103 ? 12.003 27.924 12.357 1.00 85.69 103 ASN A C 1
ATOM 789 O O . ASN A 1 103 ? 12.133 28.486 11.273 1.00 85.69 103 ASN A O 1
ATOM 793 N N . ARG A 1 104 ? 13.064 27.597 13.112 1.00 84.81 104 ARG A N 1
ATOM 794 C CA . ARG A 1 104 ? 14.456 27.839 12.683 1.00 84.81 104 ARG A CA 1
ATOM 795 C C . ARG A 1 104 ? 14.798 27.081 11.402 1.00 84.81 104 ARG A C 1
ATOM 797 O O . ARG A 1 104 ? 15.370 27.668 10.486 1.00 84.81 104 ARG A O 1
ATOM 804 N N . LEU A 1 105 ? 14.410 25.807 11.322 1.00 83.38 105 LEU A N 1
ATOM 805 C CA . LEU A 1 105 ? 14.575 24.991 10.119 1.00 83.38 105 LEU A CA 1
ATOM 806 C C . LEU A 1 105 ? 13.836 25.599 8.928 1.00 83.38 105 LEU A C 1
ATOM 808 O O . LEU A 1 105 ? 14.430 25.763 7.866 1.00 83.38 105 LEU A O 1
ATOM 812 N N . LYS A 1 106 ? 12.565 25.975 9.110 1.00 82.62 106 LYS A N 1
ATOM 813 C CA . LYS A 1 106 ? 11.758 26.596 8.060 1.00 82.62 106 LYS A CA 1
ATOM 814 C C . LYS A 1 106 ? 12.382 27.899 7.568 1.00 82.62 106 LYS A C 1
ATOM 816 O O . LYS A 1 106 ? 12.570 28.043 6.367 1.00 82.62 106 LYS A O 1
ATOM 821 N N . SER A 1 107 ? 12.766 28.801 8.469 1.00 87.94 107 SER A N 1
ATOM 822 C CA . SER A 1 107 ? 13.417 30.061 8.095 1.00 87.94 107 SER A CA 1
ATOM 823 C C . SER A 1 107 ? 14.724 29.833 7.336 1.00 87.94 107 SER A C 1
ATOM 825 O O . SER A 1 107 ? 14.982 30.515 6.348 1.00 87.94 107 SER A O 1
ATOM 827 N N . HIS A 1 108 ? 15.539 28.856 7.750 1.00 86.19 108 HIS A N 1
ATOM 828 C CA . HIS A 1 108 ? 16.776 28.523 7.046 1.00 86.19 108 HIS A CA 1
ATOM 829 C C . HIS A 1 108 ? 16.500 27.986 5.633 1.00 86.19 108 HIS A C 1
ATOM 831 O O . HIS A 1 108 ? 17.074 28.490 4.666 1.00 86.19 108 HIS A O 1
ATOM 837 N N . ILE A 1 109 ? 15.572 27.031 5.499 1.00 85.75 109 ILE A N 1
ATOM 838 C CA . ILE A 1 109 ? 15.159 26.470 4.204 1.00 85.75 109 ILE A CA 1
ATOM 839 C C . ILE A 1 109 ? 14.611 27.571 3.290 1.00 85.75 109 ILE A C 1
ATOM 841 O O . ILE A 1 109 ? 15.062 27.689 2.152 1.00 85.75 109 ILE A O 1
ATOM 845 N N . ASP A 1 110 ? 13.697 28.404 3.791 1.00 87.88 110 ASP A N 1
ATOM 846 C CA . ASP A 1 110 ? 13.075 29.481 3.018 1.00 87.88 110 ASP A CA 1
ATOM 847 C C . ASP A 1 110 ? 14.110 30.535 2.584 1.00 87.88 110 ASP A C 1
ATOM 849 O O . ASP A 1 110 ? 14.024 31.052 1.473 1.00 87.88 110 ASP A O 1
ATOM 853 N N . SER A 1 111 ? 15.117 30.827 3.421 1.00 88.38 111 SER A N 1
ATOM 854 C CA . SER A 1 111 ? 16.182 31.788 3.092 1.00 88.38 111 SER A CA 1
ATOM 855 C C . SER A 1 111 ? 17.119 31.303 1.981 1.00 88.38 111 SER A C 1
ATOM 857 O O . SER A 1 111 ? 17.588 32.100 1.173 1.00 88.38 111 SER A O 1
ATOM 859 N N . GLN A 1 112 ? 17.380 29.995 1.926 1.00 84.81 112 GLN A N 1
ATOM 860 C CA . GLN A 1 112 ? 18.223 29.367 0.906 1.00 84.81 112 GLN A CA 1
ATOM 861 C C . GLN A 1 112 ? 17.436 29.117 -0.386 1.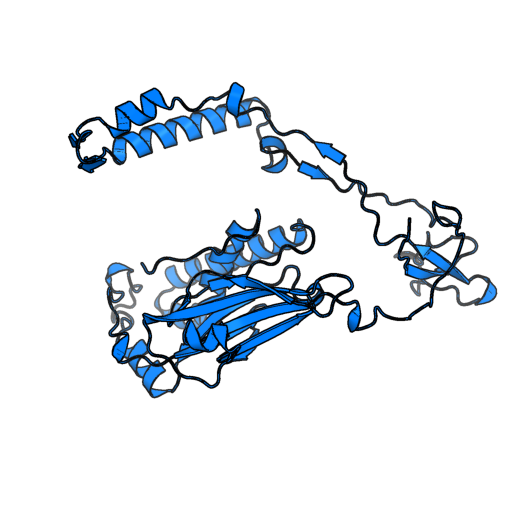00 84.81 112 GLN A C 1
ATOM 863 O O . GLN A 1 112 ? 17.945 29.323 -1.489 1.00 84.81 112 GLN A O 1
ATOM 868 N N . LYS A 1 113 ? 16.189 28.649 -0.260 1.00 82.94 113 LYS A N 1
ATOM 869 C CA . LYS A 1 113 ? 15.305 28.336 -1.381 1.00 82.94 113 LYS A CA 1
ATOM 870 C C . LYS A 1 113 ? 13.831 28.458 -0.945 1.00 82.94 113 LYS A C 1
ATOM 872 O O . LYS A 1 113 ? 13.264 27.481 -0.459 1.00 82.94 113 LYS A O 1
ATOM 877 N N . PRO A 1 114 ? 13.166 29.599 -1.217 1.00 80.50 114 PRO A N 1
ATOM 878 C CA . PRO A 1 114 ? 11.792 29.881 -0.770 1.00 80.50 114 PRO A CA 1
ATOM 879 C C . PRO A 1 114 ? 10.734 28.853 -1.199 1.00 80.50 114 PRO A C 1
ATOM 881 O O . PRO A 1 114 ? 9.711 28.697 -0.545 1.00 80.50 114 PRO A O 1
ATOM 884 N N . ASN A 1 115 ? 10.991 28.132 -2.295 1.00 79.75 115 ASN A N 1
ATOM 885 C CA . ASN A 1 115 ? 10.127 27.077 -2.831 1.00 79.75 115 ASN A CA 1
ATOM 886 C C . ASN A 1 115 ? 10.843 25.715 -2.822 1.00 79.75 115 ASN A C 1
ATOM 888 O O . ASN A 1 115 ? 10.762 24.957 -3.793 1.00 79.75 115 ASN A O 1
ATOM 892 N N . ALA A 1 116 ? 11.631 25.431 -1.780 1.00 78.12 116 ALA A N 1
ATOM 893 C CA . ALA A 1 116 ? 12.316 24.153 -1.647 1.00 78.12 116 ALA A CA 1
ATOM 894 C C . ALA A 1 116 ? 11.303 23.005 -1.648 1.00 78.12 116 ALA A C 1
ATOM 896 O O . ALA A 1 116 ? 10.373 22.959 -0.842 1.00 78.12 116 ALA A O 1
ATOM 897 N N . THR A 1 117 ? 11.498 22.048 -2.550 1.00 75.44 117 THR A N 1
ATOM 898 C CA . THR A 1 117 ? 10.768 20.783 -2.475 1.00 75.44 117 THR A CA 1
ATOM 899 C C . THR A 1 117 ? 11.380 19.913 -1.381 1.00 75.44 117 THR A C 1
ATOM 901 O O . THR A 1 117 ? 12.548 20.085 -1.027 1.00 75.44 117 THR A O 1
ATOM 904 N N . VAL A 1 118 ? 10.640 18.916 -0.885 1.00 73.31 118 VAL A N 1
ATOM 905 C CA . VAL A 1 118 ? 11.191 17.930 0.066 1.00 73.31 118 VAL A CA 1
ATOM 906 C C . VAL A 1 118 ? 12.492 17.329 -0.479 1.00 73.31 118 VAL A C 1
ATOM 908 O O . VAL A 1 118 ? 13.489 17.284 0.232 1.00 73.31 118 VAL A O 1
ATOM 911 N N . GLY A 1 119 ? 12.529 16.977 -1.769 1.00 68.25 119 GLY A N 1
ATOM 912 C CA . GLY A 1 119 ? 13.722 16.425 -2.417 1.00 68.25 119 GLY A CA 1
ATOM 913 C C . GLY A 1 119 ? 14.913 17.385 -2.527 1.00 68.25 119 GLY A C 1
ATOM 914 O O . GLY A 1 119 ? 16.034 16.924 -2.702 1.00 68.25 119 GLY A O 1
ATOM 915 N N . ASP A 1 120 ? 14.717 18.700 -2.409 1.00 75.69 120 ASP A N 1
ATOM 916 C CA . ASP A 1 120 ? 15.836 19.649 -2.322 1.00 75.69 120 ASP A CA 1
ATOM 917 C C . ASP A 1 120 ? 16.406 19.720 -0.897 1.00 75.69 120 ASP A C 1
ATOM 919 O O . ASP A 1 120 ? 17.594 19.966 -0.716 1.00 75.69 120 ASP A O 1
ATOM 923 N N . VAL A 1 121 ? 15.572 19.467 0.117 1.00 78.31 121 VAL A N 1
ATOM 924 C CA . VAL A 1 121 ? 15.967 19.506 1.530 1.00 78.31 121 VAL A CA 1
ATOM 925 C C . VAL A 1 121 ? 16.644 18.204 1.957 1.00 78.31 121 VAL A C 1
ATOM 927 O O . VAL A 1 121 ? 17.730 18.244 2.522 1.00 78.31 121 VAL A O 1
ATOM 930 N N . ILE A 1 122 ? 16.043 17.047 1.664 1.00 75.69 122 ILE A N 1
ATOM 931 C CA . ILE A 1 122 ? 16.577 15.730 2.072 1.00 75.69 122 ILE A CA 1
ATOM 932 C C . ILE A 1 122 ? 17.418 15.045 0.986 1.00 75.69 122 ILE A C 1
ATOM 934 O O . ILE A 1 122 ? 18.008 13.993 1.228 1.00 75.69 122 ILE A O 1
ATOM 938 N N . GLY A 1 123 ? 17.489 15.643 -0.203 1.00 75.50 123 GLY A N 1
ATOM 939 C CA . GLY A 1 123 ? 18.133 15.067 -1.376 1.00 75.50 123 GLY A CA 1
ATOM 940 C C . GLY A 1 123 ? 17.171 14.238 -2.224 1.00 75.50 123 GLY A C 1
ATOM 941 O O . GLY A 1 123 ? 16.096 13.817 -1.789 1.00 75.50 123 GLY A O 1
ATOM 942 N N . LYS A 1 124 ? 17.558 14.011 -3.479 1.00 77.50 124 LYS A N 1
ATOM 943 C CA . LYS A 1 124 ? 16.746 13.279 -4.456 1.00 77.50 124 LYS A CA 1
ATOM 944 C C . LYS A 1 124 ? 17.590 12.305 -5.257 1.00 77.50 124 LYS A C 1
ATOM 946 O O . LYS A 1 124 ? 18.700 12.613 -5.688 1.00 77.50 124 LYS A O 1
ATOM 951 N N . LYS A 1 125 ? 17.006 11.133 -5.490 1.00 74.12 125 LYS A N 1
ATOM 952 C CA . LYS A 1 125 ? 17.460 10.155 -6.473 1.00 74.12 125 LYS A CA 1
ATOM 953 C C . LYS A 1 125 ? 16.670 10.399 -7.754 1.00 74.12 125 LYS A C 1
ATOM 955 O O . LYS A 1 125 ? 15.451 10.261 -7.768 1.00 74.12 125 LYS A O 1
ATOM 960 N N . ILE A 1 126 ? 17.363 10.801 -8.804 1.00 76.19 126 ILE A N 1
ATOM 961 C CA . ILE A 1 126 ? 16.790 11.213 -10.081 1.00 76.19 126 ILE A CA 1
ATOM 962 C C . ILE A 1 126 ? 17.019 10.077 -11.070 1.00 76.19 126 ILE A C 1
ATOM 964 O O . ILE A 1 126 ? 18.126 9.557 -11.179 1.00 76.19 126 ILE A O 1
ATOM 968 N N . ILE A 1 127 ? 15.973 9.698 -11.797 1.00 72.31 127 ILE A N 1
ATOM 969 C CA . ILE A 1 127 ? 16.109 8.905 -13.018 1.00 72.31 127 ILE A CA 1
ATOM 970 C C . ILE A 1 127 ? 16.117 9.937 -14.147 1.00 72.31 127 ILE A C 1
ATOM 972 O O . ILE A 1 127 ? 15.065 10.525 -14.397 1.00 72.31 127 ILE A O 1
ATOM 976 N N . PRO A 1 128 ? 17.273 10.248 -14.761 1.00 69.75 128 PRO A N 1
ATOM 977 C CA . PRO A 1 128 ? 17.314 11.217 -15.835 1.00 69.75 128 PRO A CA 1
ATOM 978 C C . PRO A 1 128 ? 16.496 10.676 -17.001 1.00 69.75 128 PRO A C 1
ATOM 980 O O . PRO A 1 128 ? 16.737 9.569 -17.488 1.00 69.75 128 PRO A O 1
ATOM 983 N N . GLU A 1 129 ? 15.517 11.461 -17.428 1.00 69.50 129 GLU A N 1
ATOM 984 C CA . GLU A 1 129 ? 14.725 11.142 -18.599 1.00 69.50 129 GLU A CA 1
ATOM 985 C C . GLU A 1 129 ? 15.626 11.220 -19.833 1.00 69.50 129 GLU A C 1
ATOM 987 O O . GLU A 1 129 ? 16.206 12.260 -20.146 1.00 69.50 129 GLU A O 1
ATOM 992 N N . ARG A 1 130 ? 15.788 10.085 -20.515 1.00 69.50 130 ARG A N 1
ATOM 993 C CA . ARG A 1 130 ? 16.438 10.024 -21.821 1.00 69.50 130 ARG A CA 1
ATOM 994 C C . ARG A 1 130 ? 15.366 9.725 -22.855 1.00 69.50 130 ARG A C 1
ATOM 996 O O . ARG A 1 130 ? 14.897 8.595 -22.937 1.00 69.50 130 ARG A O 1
ATOM 1003 N N . MET A 1 131 ? 15.025 10.729 -23.652 1.00 68.44 131 MET A N 1
ATOM 1004 C CA . MET A 1 131 ? 14.209 10.572 -24.854 1.00 68.44 131 MET A CA 1
ATOM 1005 C C . MET A 1 131 ? 15.114 10.714 -26.081 1.00 68.44 131 MET A C 1
ATOM 1007 O O . MET A 1 131 ? 15.190 11.801 -26.658 1.00 68.44 131 MET A O 1
ATOM 1011 N N . PRO A 1 132 ? 15.890 9.679 -26.453 1.00 71.56 132 PRO A N 1
ATOM 1012 C CA . PRO A 1 132 ? 16.628 9.742 -27.702 1.00 71.56 132 PRO A CA 1
ATOM 1013 C C . PRO A 1 132 ? 15.621 9.893 -28.854 1.00 71.56 132 PRO A C 1
ATOM 1015 O O . PRO A 1 132 ? 14.585 9.226 -28.844 1.00 71.56 132 PRO A O 1
ATOM 1018 N N . PRO A 1 133 ? 15.907 10.738 -29.858 1.00 72.31 133 PRO A N 1
ATOM 1019 C CA . PRO A 1 133 ? 14.986 10.958 -30.968 1.00 72.31 133 PRO A CA 1
ATOM 1020 C C . PRO A 1 133 ? 14.799 9.708 -31.833 1.00 72.31 133 PRO A C 1
ATOM 1022 O O . PRO A 1 133 ? 13.912 9.704 -32.667 1.00 72.31 133 PRO A O 1
ATOM 1025 N N . MET A 1 134 ? 15.628 8.670 -31.674 1.00 75.81 134 MET A N 1
ATOM 1026 C CA . MET A 1 134 ? 15.552 7.397 -32.396 1.00 75.81 134 MET A CA 1
ATOM 1027 C C . MET A 1 134 ? 15.930 6.248 -31.454 1.00 75.81 134 MET A C 1
ATOM 1029 O O . MET A 1 134 ? 16.772 6.428 -30.569 1.00 75.81 134 MET A O 1
ATOM 1033 N N . LEU A 1 135 ? 15.372 5.054 -31.672 1.00 77.81 135 LEU A N 1
ATOM 1034 C CA . LEU A 1 135 ? 15.799 3.857 -30.947 1.00 77.81 135 LEU A CA 1
ATOM 1035 C C . LEU A 1 135 ? 17.194 3.420 -31.412 1.00 77.81 135 LEU A C 1
ATOM 1037 O O . LEU A 1 135 ? 17.537 3.483 -32.599 1.00 77.81 135 LEU A O 1
ATOM 1041 N N . ALA A 1 136 ? 18.007 2.951 -30.466 1.00 75.38 136 ALA A N 1
ATOM 1042 C CA . ALA A 1 136 ? 19.295 2.353 -30.781 1.00 75.38 136 ALA A CA 1
ATOM 1043 C C . ALA A 1 136 ? 19.084 1.076 -31.613 1.00 75.38 136 ALA A C 1
ATOM 1045 O O . ALA A 1 136 ? 18.232 0.249 -31.301 1.00 75.38 136 ALA A O 1
ATOM 1046 N N . GLY A 1 137 ? 19.868 0.910 -32.682 1.00 69.69 137 GLY A N 1
ATOM 1047 C CA . GLY A 1 137 ? 19.785 -0.274 -33.549 1.00 69.69 137 GLY A CA 1
ATOM 1048 C C . GLY A 1 137 ? 20.454 -1.522 -32.964 1.00 69.69 137 GLY A C 1
ATOM 1049 O O . GLY A 1 137 ? 20.351 -2.598 -33.542 1.00 69.69 137 GLY A O 1
ATOM 1050 N N . THR A 1 138 ? 21.170 -1.382 -31.847 1.00 72.75 138 THR A N 1
ATOM 1051 C CA . THR A 1 138 ? 21.929 -2.450 -31.192 1.00 72.75 138 THR A CA 1
ATOM 1052 C C . THR A 1 138 ? 21.866 -2.292 -29.678 1.00 72.75 138 THR A C 1
ATOM 1054 O O . THR A 1 138 ? 21.643 -1.197 -29.158 1.00 72.75 138 THR A O 1
ATOM 1057 N N . THR A 1 139 ? 22.122 -3.382 -28.962 1.00 73.81 139 THR A N 1
ATOM 1058 C CA . THR A 1 139 ? 22.315 -3.377 -27.510 1.00 73.81 139 THR A CA 1
ATOM 1059 C C . THR A 1 139 ? 23.564 -2.576 -27.124 1.00 73.81 139 THR A C 1
ATOM 1061 O O . THR A 1 139 ? 24.524 -2.495 -27.889 1.00 73.81 139 THR A O 1
ATOM 1064 N N . SER A 1 140 ? 23.587 -2.002 -25.916 1.00 71.38 140 SER A N 1
ATOM 1065 C CA . SER A 1 140 ? 24.758 -1.268 -25.396 1.00 71.38 140 SER A CA 1
ATOM 1066 C C . SER A 1 140 ? 25.974 -2.160 -25.114 1.00 71.38 140 SER A C 1
ATOM 1068 O O . SER A 1 140 ? 27.075 -1.653 -24.919 1.00 71.38 140 SER A O 1
ATOM 1070 N N . TYR A 1 141 ? 25.778 -3.481 -25.103 1.00 74.12 141 TYR A N 1
ATOM 1071 C CA . TYR A 1 141 ? 26.803 -4.487 -24.848 1.00 74.12 141 TYR A CA 1
ATOM 1072 C C . TYR A 1 141 ? 26.832 -5.528 -25.972 1.00 74.12 141 TYR A C 1
ATOM 1074 O O . TYR A 1 141 ? 25.775 -5.828 -26.539 1.00 74.12 141 TYR A O 1
ATOM 1082 N N . PRO A 1 142 ? 28.003 -6.117 -26.277 1.00 76.38 142 PRO A N 1
ATOM 1083 C CA . PRO A 1 142 ? 28.090 -7.240 -27.201 1.00 76.38 142 PRO A CA 1
ATOM 1084 C C . PRO A 1 142 ? 27.351 -8.454 -26.624 1.00 76.38 142 PRO A C 1
ATOM 1086 O O . PRO A 1 142 ? 27.610 -8.885 -25.499 1.00 76.38 142 PRO A O 1
ATOM 1089 N N . VAL A 1 143 ? 26.422 -9.011 -27.400 1.00 80.25 143 VAL A N 1
ATOM 1090 C CA . VAL A 1 143 ? 25.667 -10.209 -27.015 1.00 80.25 143 VAL A CA 1
ATOM 1091 C C . VAL A 1 143 ? 26.517 -11.442 -27.310 1.00 80.25 143 VAL A C 1
ATOM 1093 O O . VAL A 1 143 ? 26.773 -11.756 -28.468 1.00 80.25 143 VAL A O 1
ATOM 1096 N N . ILE A 1 144 ? 26.948 -12.141 -26.259 1.00 85.06 144 ILE A N 1
ATOM 1097 C CA . ILE A 1 144 ? 27.743 -13.378 -26.367 1.00 85.06 144 ILE A CA 1
ATOM 1098 C C . ILE A 1 144 ? 26.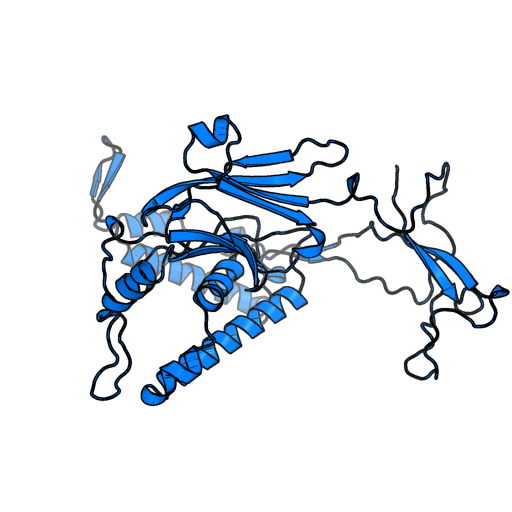877 -14.644 -26.420 1.00 85.06 144 ILE A C 1
ATOM 1100 O O . ILE A 1 144 ? 27.303 -15.662 -26.954 1.00 85.06 144 ILE A O 1
ATOM 1104 N N . ALA A 1 145 ? 25.663 -14.581 -25.870 1.00 83.62 145 ALA A N 1
ATOM 1105 C CA . ALA A 1 145 ? 24.693 -15.668 -25.846 1.00 83.62 145 ALA A CA 1
ATOM 1106 C C . ALA A 1 145 ? 23.278 -15.091 -25.696 1.00 83.62 145 ALA A C 1
ATOM 1108 O O . ALA A 1 145 ? 23.089 -14.073 -25.026 1.00 83.62 145 ALA A O 1
ATOM 1109 N N . LYS A 1 146 ? 22.285 -15.744 -26.311 1.00 82.19 146 LYS A N 1
ATOM 1110 C CA . LYS A 1 146 ? 20.869 -15.362 -26.237 1.00 82.19 146 LYS A CA 1
ATOM 1111 C C . LYS A 1 146 ? 20.068 -16.502 -25.610 1.00 82.19 146 LYS A C 1
ATOM 1113 O O . LYS A 1 146 ? 20.189 -17.645 -26.041 1.00 82.19 146 LYS A O 1
ATOM 1118 N N . GLY A 1 147 ? 19.277 -16.181 -24.589 1.00 80.44 147 GLY A N 1
ATOM 1119 C CA . GLY A 1 147 ? 18.350 -17.121 -23.957 1.00 80.44 147 GLY A CA 1
ATOM 1120 C C . GLY A 1 147 ? 17.054 -17.313 -24.753 1.00 80.44 147 GLY A C 1
ATOM 1121 O O . GLY A 1 147 ? 16.895 -16.788 -25.855 1.00 80.44 147 GLY A O 1
ATOM 1122 N N . THR A 1 148 ? 16.108 -18.049 -24.166 1.00 81.75 148 THR A N 1
ATOM 1123 C CA . THR A 1 148 ? 14.777 -18.270 -24.755 1.00 81.75 148 THR A CA 1
ATOM 1124 C C . THR A 1 148 ? 13.975 -16.969 -24.784 1.00 81.75 148 THR A C 1
ATOM 1126 O O . THR A 1 148 ? 13.914 -16.254 -23.784 1.00 81.75 148 THR A O 1
ATOM 1129 N N . GLU A 1 149 ? 13.336 -16.676 -25.915 1.00 84.19 149 GLU A N 1
ATOM 1130 C CA . GLU A 1 149 ? 12.405 -15.554 -26.043 1.00 84.19 149 GLU A CA 1
ATOM 1131 C C . GLU A 1 149 ? 10.998 -15.967 -25.613 1.00 84.19 149 GLU A C 1
ATOM 1133 O O . GLU A 1 149 ? 10.534 -17.064 -25.920 1.00 84.19 149 GLU A O 1
ATOM 1138 N N . ALA A 1 150 ? 10.302 -15.070 -24.920 1.00 83.25 150 ALA A N 1
ATOM 1139 C CA . ALA A 1 150 ? 8.916 -15.259 -24.522 1.00 83.25 150 ALA A CA 1
ATOM 1140 C C . ALA A 1 150 ? 8.114 -13.994 -24.838 1.00 83.25 150 ALA A C 1
ATOM 1142 O O . ALA A 1 150 ? 8.611 -12.878 -24.695 1.00 83.25 150 ALA A O 1
ATOM 1143 N N . THR A 1 151 ? 6.855 -14.163 -25.242 1.00 84.75 151 THR A N 1
ATOM 1144 C CA . THR A 1 151 ? 5.929 -13.050 -25.521 1.00 84.75 151 THR A CA 1
ATOM 1145 C C . THR A 1 151 ? 5.415 -12.376 -24.247 1.00 84.75 151 THR A C 1
ATOM 1147 O O . THR A 1 151 ? 4.876 -11.274 -24.293 1.00 84.75 151 THR A O 1
ATOM 1150 N N . SER A 1 152 ? 5.598 -13.026 -23.097 1.00 81.50 152 SER A N 1
ATOM 1151 C CA . SER A 1 152 ? 5.278 -12.507 -21.772 1.00 81.50 152 SER A CA 1
ATOM 1152 C C . SER A 1 152 ? 6.231 -13.090 -20.738 1.00 81.50 152 SER A C 1
ATOM 1154 O O . SER A 1 152 ? 6.686 -14.223 -20.897 1.00 81.50 152 SER A O 1
ATOM 1156 N N . ILE A 1 153 ? 6.467 -12.359 -19.648 1.00 80.38 153 ILE A N 1
ATOM 1157 C CA . ILE A 1 153 ? 7.234 -12.867 -18.505 1.00 80.38 153 ILE A CA 1
ATOM 1158 C C . ILE A 1 153 ? 6.505 -14.101 -17.941 1.00 80.38 153 ILE A C 1
ATOM 1160 O O . ILE A 1 153 ? 5.351 -13.951 -17.521 1.00 80.38 153 ILE A O 1
ATOM 1164 N N . PRO A 1 154 ? 7.133 -15.295 -17.918 1.00 81.25 154 PRO A N 1
ATOM 1165 C CA . PRO A 1 154 ? 6.524 -16.502 -17.364 1.00 81.25 154 PRO A CA 1
ATOM 1166 C C . PRO A 1 154 ? 6.068 -16.289 -15.921 1.00 81.25 154 PRO A C 1
ATOM 1168 O O . PRO A 1 154 ? 6.739 -15.594 -15.162 1.00 81.25 154 PRO A O 1
ATOM 1171 N N . GLY A 1 155 ? 4.967 -16.924 -15.511 1.00 77.69 155 GLY A N 1
ATOM 1172 C CA . GLY A 1 155 ? 4.404 -16.742 -14.165 1.00 77.69 155 GLY A CA 1
ATOM 1173 C C . GLY A 1 155 ? 5.396 -17.019 -13.026 1.00 77.69 155 GLY A C 1
ATOM 1174 O O . GLY A 1 155 ? 5.347 -16.347 -12.003 1.00 77.69 155 GLY A O 1
ATOM 1175 N N . SER A 1 156 ? 6.349 -17.936 -13.227 1.00 76.06 156 SER A N 1
ATOM 1176 C CA . SER A 1 156 ? 7.427 -18.238 -12.270 1.00 76.06 156 SER A CA 1
ATOM 1177 C C . SER A 1 156 ? 8.450 -17.109 -12.089 1.00 76.06 156 SER A C 1
ATOM 1179 O O . SER A 1 156 ? 9.178 -17.101 -11.103 1.00 76.06 156 SER A O 1
ATOM 1181 N N . GLN A 1 157 ? 8.516 -16.163 -13.026 1.00 77.94 157 GLN A N 1
ATOM 1182 C CA . GLN A 1 157 ? 9.408 -15.001 -12.990 1.00 77.94 157 GLN A CA 1
ATOM 1183 C C . GLN A 1 157 ? 8.667 -13.714 -12.603 1.00 77.94 157 GLN A C 1
ATOM 1185 O O . GLN A 1 157 ? 9.267 -12.643 -12.530 1.00 77.94 157 GLN A O 1
ATOM 1190 N N . GLN A 1 158 ? 7.355 -13.792 -12.368 1.00 82.44 158 GLN A N 1
ATOM 1191 C CA . GLN A 1 158 ? 6.571 -12.647 -11.935 1.00 82.44 158 GLN A CA 1
ATOM 1192 C C . GLN A 1 158 ? 6.576 -12.558 -10.410 1.00 82.44 158 GLN A C 1
ATOM 1194 O O . GLN A 1 158 ? 6.123 -13.468 -9.718 1.00 82.44 158 GLN A O 1
ATOM 1199 N N . HIS A 1 159 ? 7.054 -11.431 -9.885 1.00 82.56 159 HIS A N 1
ATOM 1200 C CA . HIS A 1 159 ? 7.040 -11.196 -8.447 1.00 82.56 159 HIS A CA 1
ATOM 1201 C C . HIS A 1 159 ? 5.616 -11.090 -7.908 1.00 82.56 159 HIS A C 1
ATOM 1203 O O . HIS A 1 159 ? 4.765 -10.396 -8.478 1.00 82.56 159 HIS A O 1
ATOM 1209 N N . ARG A 1 160 ? 5.395 -11.737 -6.765 1.00 88.56 160 ARG A N 1
ATOM 1210 C CA . ARG A 1 160 ? 4.138 -11.689 -6.025 1.00 88.56 160 ARG A CA 1
ATOM 1211 C C . ARG A 1 160 ? 4.368 -11.066 -4.660 1.00 88.56 160 ARG A C 1
ATOM 1213 O O . ARG A 1 160 ? 5.424 -11.256 -4.054 1.00 88.56 160 ARG A O 1
ATOM 1220 N N . PHE A 1 161 ? 3.373 -10.325 -4.203 1.00 89.81 161 PHE A N 1
ATOM 1221 C CA . PHE A 1 161 ? 3.237 -9.921 -2.819 1.00 89.81 161 PHE A CA 1
ATOM 1222 C C . PHE A 1 161 ? 2.277 -10.886 -2.139 1.00 89.81 161 PHE A C 1
ATOM 1224 O O . PHE A 1 161 ? 1.196 -11.174 -2.664 1.00 89.81 161 PHE A O 1
ATOM 1231 N N . ILE A 1 162 ? 2.691 -11.375 -0.979 1.00 91.56 162 ILE A N 1
ATOM 1232 C CA . ILE A 1 162 ? 1.944 -12.351 -0.201 1.00 91.56 162 ILE A CA 1
ATOM 1233 C C . ILE A 1 162 ? 1.717 -11.763 1.184 1.00 91.56 162 ILE A C 1
ATOM 1235 O O . ILE A 1 162 ? 2.646 -11.263 1.821 1.00 91.56 162 ILE A O 1
ATOM 1239 N N . PHE A 1 163 ? 0.471 -11.823 1.638 1.00 92.62 163 PHE A N 1
ATOM 1240 C CA . PHE A 1 163 ? 0.067 -11.454 2.982 1.00 92.62 163 PHE A CA 1
ATOM 1241 C C . PHE A 1 163 ? -0.849 -12.535 3.545 1.00 92.62 163 PHE A C 1
ATOM 1243 O O . PHE A 1 163 ? -1.920 -12.798 2.999 1.00 92.62 163 PHE A O 1
ATOM 1250 N N . LYS A 1 164 ? -0.429 -13.142 4.651 1.00 93.94 164 LYS A N 1
ATOM 1251 C CA . LYS A 1 164 ? -1.183 -14.161 5.378 1.00 93.94 164 LYS A CA 1
ATOM 1252 C C . LYS A 1 164 ? -1.547 -13.645 6.764 1.00 93.94 164 LYS A C 1
ATOM 1254 O O . LYS A 1 164 ? -0.744 -12.968 7.408 1.00 93.94 164 LYS A O 1
ATOM 1259 N N . LEU A 1 165 ? -2.744 -13.986 7.222 1.00 94.75 165 LEU A N 1
ATOM 1260 C CA . LEU A 1 165 ? -3.247 -13.682 8.558 1.00 94.75 165 LEU A CA 1
ATOM 1261 C C . LEU A 1 165 ? -3.550 -14.992 9.290 1.00 94.75 165 LEU A C 1
ATOM 1263 O O . LEU A 1 165 ? -4.039 -15.935 8.675 1.00 94.75 165 LEU A O 1
ATOM 1267 N N . TYR A 1 166 ? -3.312 -15.031 10.596 1.00 95.12 166 TYR A N 1
ATOM 1268 C CA . TYR A 1 166 ? -3.459 -16.201 11.461 1.00 95.12 166 TYR A CA 1
ATOM 1269 C C . TYR A 1 166 ? -4.205 -15.822 12.739 1.00 95.12 166 TYR A C 1
ATOM 1271 O O . TYR A 1 166 ? -4.049 -14.708 13.248 1.00 95.12 166 TYR A O 1
ATOM 1279 N N . ALA A 1 167 ? -4.988 -16.759 13.277 1.00 94.12 167 ALA A N 1
ATOM 1280 C CA . ALA A 1 167 ? -5.728 -16.557 14.522 1.00 94.12 167 ALA A CA 1
ATOM 1281 C C . ALA A 1 167 ? -4.832 -16.620 15.770 1.00 94.12 167 ALA A C 1
ATOM 1283 O O . ALA A 1 167 ? -5.129 -15.969 16.767 1.00 94.12 167 ALA A O 1
ATOM 1284 N N . SER A 1 168 ? -3.724 -17.363 15.719 1.00 91.94 168 SER A N 1
ATOM 1285 C CA . SER A 1 168 ? -2.777 -17.490 16.828 1.00 91.94 168 SER A CA 1
ATOM 1286 C C . SER A 1 168 ? -1.332 -17.663 16.344 1.00 91.94 168 SER A C 1
ATOM 1288 O O . SER A 1 168 ? -1.070 -17.950 15.174 1.00 91.94 168 SER A O 1
ATOM 1290 N N . GLN A 1 169 ? -0.369 -17.525 17.262 1.00 89.31 169 GLN A N 1
ATOM 1291 C CA . GLN A 1 169 ? 1.032 -17.891 17.009 1.00 89.31 169 GLN A CA 1
ATOM 1292 C C . GLN A 1 169 ? 1.189 -19.372 16.633 1.00 89.31 169 GLN A C 1
ATOM 1294 O O . GLN A 1 169 ? 2.040 -19.711 15.817 1.00 89.31 169 GLN A O 1
ATOM 1299 N N . GLN A 1 170 ? 0.368 -20.254 17.206 1.00 92.56 170 GLN A N 1
ATOM 1300 C CA . GLN A 1 170 ? 0.410 -21.680 16.899 1.00 92.56 170 GLN A CA 1
ATOM 1301 C C . GLN A 1 170 ? -0.053 -21.953 15.466 1.00 92.56 170 GLN A C 1
ATOM 1303 O O . GLN A 1 170 ? 0.646 -22.645 14.732 1.00 92.56 170 GLN A O 1
ATOM 1308 N N . ASP A 1 171 ? -1.160 -21.336 15.045 1.00 92.94 171 ASP A N 1
ATOM 1309 C CA . ASP A 1 171 ? -1.650 -21.441 13.666 1.00 92.94 171 ASP A CA 1
ATOM 1310 C C . ASP A 1 171 ? -0.613 -20.923 12.674 1.00 92.94 171 ASP A C 1
ATOM 1312 O O . ASP A 1 171 ? -0.378 -21.538 11.640 1.00 92.94 171 ASP A O 1
ATOM 1316 N N . ARG A 1 172 ? 0.075 -19.830 13.021 1.00 90.19 172 ARG A N 1
ATOM 1317 C CA . ARG A 1 172 ? 1.185 -19.304 12.226 1.00 90.19 172 ARG A CA 1
ATOM 1318 C C . ARG A 1 172 ? 2.342 -20.297 12.107 1.00 90.19 172 ARG A C 1
ATOM 1320 O O . ARG A 1 172 ? 2.894 -20.446 11.022 1.00 90.19 172 ARG A O 1
ATOM 1327 N N . ASN A 1 173 ? 2.715 -20.969 13.194 1.00 89.19 173 ASN A N 1
ATOM 1328 C CA . ASN A 1 173 ? 3.790 -21.966 13.177 1.00 89.19 173 ASN A CA 1
ATOM 1329 C C . ASN A 1 173 ? 3.425 -23.211 12.355 1.00 89.19 173 ASN A C 1
ATOM 1331 O O . ASN A 1 173 ? 4.318 -23.901 11.868 1.00 89.19 173 ASN A O 1
ATOM 1335 N N . TRP A 1 174 ? 2.132 -23.494 12.199 1.00 92.81 174 TRP A N 1
ATOM 1336 C CA . TRP A 1 174 ? 1.606 -24.588 11.380 1.00 92.81 174 TRP A CA 1
ATOM 1337 C C . TRP A 1 174 ? 1.133 -24.150 9.985 1.00 92.81 174 TRP A C 1
ATOM 1339 O O . TRP A 1 174 ? 0.575 -24.969 9.263 1.00 92.81 174 TRP A O 1
ATOM 1349 N N . ASP A 1 175 ? 1.355 -22.885 9.606 1.00 90.50 175 ASP A N 1
ATOM 1350 C CA . ASP A 1 175 ? 0.883 -22.270 8.353 1.00 90.50 175 ASP A CA 1
ATOM 1351 C C . ASP A 1 175 ? -0.633 -22.455 8.104 1.00 90.50 175 ASP A C 1
ATOM 1353 O O . ASP A 1 175 ? -1.092 -22.602 6.975 1.00 90.50 175 ASP A O 1
ATOM 1357 N N . SER A 1 176 ? -1.431 -22.446 9.177 1.00 94.25 176 SER A N 1
ATOM 1358 C CA . SER A 1 176 ? -2.895 -22.532 9.135 1.00 94.25 176 SER A CA 1
ATOM 1359 C C . SER A 1 176 ? -3.505 -21.132 9.039 1.00 94.25 176 SER A C 1
ATOM 1361 O O . SER A 1 176 ? -4.006 -20.579 10.024 1.00 94.25 176 SER A O 1
ATOM 1363 N N . ASP A 1 177 ? -3.422 -20.520 7.859 1.00 94.19 177 ASP A N 1
ATOM 1364 C CA . ASP A 1 177 ? -3.924 -19.165 7.643 1.00 94.19 177 ASP A CA 1
ATOM 1365 C C . ASP A 1 177 ? -5.461 -19.072 7.675 1.00 94.19 177 ASP A C 1
ATOM 1367 O O . ASP A 1 177 ? -6.197 -19.987 7.312 1.00 94.19 177 ASP A O 1
ATOM 1371 N N . ILE A 1 178 ? -5.955 -17.925 8.139 1.00 95.44 178 ILE A N 1
ATOM 1372 C CA . ILE A 1 178 ? -7.381 -17.563 8.132 1.00 95.44 178 ILE A CA 1
ATOM 1373 C C . ILE A 1 178 ? -7.720 -16.622 6.971 1.00 95.44 178 ILE A C 1
ATOM 1375 O O . ILE A 1 178 ? -8.895 -16.359 6.701 1.00 95.44 178 ILE A O 1
ATOM 1379 N N . LEU A 1 179 ? -6.697 -16.062 6.326 1.00 95.81 179 LEU A N 1
ATOM 1380 C CA . LEU A 1 179 ? -6.785 -15.200 5.158 1.00 95.81 179 LEU A CA 1
ATOM 1381 C C . LEU A 1 179 ? -5.431 -15.220 4.445 1.00 95.81 179 LEU A C 1
ATOM 1383 O O . LEU A 1 179 ? -4.418 -14.865 5.047 1.00 95.81 179 LEU A O 1
ATOM 1387 N N . ASN A 1 180 ? -5.446 -15.530 3.150 1.00 95.12 180 ASN A N 1
ATOM 1388 C CA . ASN A 1 180 ? -4.276 -15.504 2.281 1.00 95.12 180 ASN A CA 1
ATOM 1389 C C . ASN A 1 180 ? -4.535 -14.589 1.081 1.00 95.12 180 ASN A C 1
ATOM 1391 O O . ASN A 1 180 ? -5.418 -14.837 0.258 1.00 95.12 180 ASN A O 1
ATOM 1395 N N . PHE A 1 181 ? -3.763 -13.514 0.994 1.00 95.06 181 PHE A N 1
ATOM 1396 C CA . PHE A 1 181 ? -3.744 -12.602 -0.136 1.00 95.06 181 PHE A CA 1
ATOM 1397 C C . PHE A 1 181 ? -2.448 -12.792 -0.915 1.00 95.06 181 PHE A C 1
ATOM 1399 O O . PHE A 1 181 ? -1.368 -12.530 -0.395 1.00 95.06 181 PHE A O 1
ATOM 1406 N N . ASN A 1 182 ? -2.561 -13.226 -2.170 1.00 93.06 182 ASN A N 1
ATOM 1407 C CA . ASN A 1 182 ? -1.414 -13.548 -3.009 1.00 93.06 182 ASN A CA 1
ATOM 1408 C C . ASN A 1 182 ? -1.597 -12.990 -4.426 1.00 93.06 182 ASN A C 1
ATOM 1410 O O . ASN A 1 182 ? -2.214 -13.622 -5.288 1.00 93.06 182 ASN A O 1
ATOM 1414 N N . GLU A 1 183 ? -1.011 -11.824 -4.682 1.00 92.31 183 GLU A N 1
ATOM 1415 C CA . GLU A 1 183 ? -1.201 -11.086 -5.931 1.00 92.31 183 GLU A CA 1
ATOM 1416 C C . GLU A 1 183 ? 0.104 -10.615 -6.567 1.00 92.31 183 GLU A C 1
ATOM 1418 O O . GLU A 1 183 ? 1.137 -10.470 -5.917 1.00 92.31 183 GLU A O 1
ATOM 1423 N N . LEU A 1 184 ? 0.054 -10.363 -7.876 1.00 89.62 184 LEU A N 1
ATOM 1424 C CA . LEU A 1 184 ? 1.211 -9.878 -8.631 1.00 89.62 184 LEU A CA 1
ATOM 1425 C C . LEU A 1 184 ? 1.610 -8.474 -8.166 1.00 89.62 184 LEU A C 1
ATOM 1427 O O . LEU A 1 184 ? 0.801 -7.549 -8.225 1.00 89.62 184 LEU A O 1
ATOM 1431 N N . THR A 1 185 ? 2.880 -8.268 -7.808 1.00 86.56 185 THR A N 1
ATOM 1432 C CA . THR A 1 185 ? 3.381 -6.958 -7.350 1.00 86.56 185 THR A CA 1
ATOM 1433 C C . THR A 1 185 ? 3.131 -5.857 -8.388 1.00 86.56 185 THR A C 1
ATOM 1435 O O . THR A 1 185 ? 2.817 -4.719 -8.037 1.00 86.56 185 THR A O 1
ATOM 1438 N N . SER A 1 186 ? 3.191 -6.196 -9.680 1.00 84.25 186 SER A N 1
ATOM 1439 C CA . SER A 1 186 ? 2.890 -5.280 -10.790 1.00 84.25 186 SER A CA 1
ATOM 1440 C C . SER A 1 186 ? 1.436 -4.797 -10.811 1.00 84.25 186 SER A C 1
ATOM 1442 O O . SER A 1 186 ? 1.184 -3.667 -11.220 1.00 84.25 186 SER A O 1
ATOM 1444 N N . LYS A 1 187 ? 0.483 -5.609 -10.335 1.00 87.44 187 LYS A N 1
ATOM 1445 C CA . LYS A 1 187 ? -0.931 -5.222 -10.210 1.00 87.44 187 LYS A CA 1
ATOM 1446 C C . LYS A 1 187 ? -1.204 -4.358 -8.985 1.00 87.44 187 LYS A C 1
ATOM 1448 O O . LYS A 1 187 ? -2.249 -3.716 -8.934 1.00 87.44 187 LYS A O 1
ATOM 1453 N N . LEU A 1 188 ? -0.299 -4.360 -8.010 1.00 87.56 188 LEU A N 1
ATOM 1454 C CA . LEU A 1 188 ? -0.472 -3.690 -6.724 1.00 87.56 188 LEU A CA 1
ATOM 1455 C C . LEU A 1 188 ? 0.297 -2.372 -6.614 1.00 87.56 188 LEU A C 1
ATOM 1457 O O . LEU A 1 188 ? -0.004 -1.555 -5.748 1.00 87.56 188 LEU A O 1
ATOM 1461 N N . SER A 1 189 ? 1.293 -2.148 -7.473 1.00 80.31 189 SER A N 1
ATOM 1462 C CA . SER A 1 189 ? 2.108 -0.935 -7.425 1.00 80.31 189 SER A CA 1
ATOM 1463 C C . SER A 1 189 ? 1.251 0.328 -7.571 1.00 80.31 189 SER A C 1
ATOM 1465 O O . SER A 1 189 ? 0.531 0.499 -8.553 1.00 80.31 189 SER A O 1
ATOM 1467 N N . GLY A 1 190 ? 1.334 1.220 -6.579 1.00 72.94 190 GLY A N 1
ATOM 1468 C CA . GLY A 1 190 ? 0.565 2.468 -6.534 1.00 72.94 190 GLY A CA 1
ATOM 1469 C C . GLY A 1 190 ? -0.898 2.319 -6.114 1.00 72.94 190 GLY A C 1
ATOM 1470 O O . GLY A 1 190 ? -1.591 3.330 -6.025 1.00 72.94 190 GLY A O 1
ATOM 1471 N N . LYS A 1 191 ? -1.366 1.098 -5.840 1.00 83.94 191 LYS A N 1
ATOM 1472 C CA . LYS A 1 191 ? -2.723 0.849 -5.350 1.00 83.94 191 LYS A CA 1
ATOM 1473 C C . LYS A 1 191 ? -2.787 0.916 -3.835 1.00 83.94 191 LYS A C 1
ATOM 1475 O O . LYS A 1 191 ? -1.816 0.613 -3.140 1.00 83.94 191 LYS A O 1
ATOM 1480 N N . ARG A 1 192 ? -3.956 1.282 -3.317 1.00 82.31 192 ARG A N 1
ATOM 1481 C CA . ARG A 1 192 ? -4.239 1.255 -1.884 1.00 82.31 192 ARG A CA 1
ATOM 1482 C C . ARG A 1 192 ? -4.637 -0.152 -1.475 1.00 82.31 192 ARG A C 1
ATOM 1484 O O . ARG A 1 192 ? -5.658 -0.650 -1.933 1.00 82.31 192 ARG A O 1
ATOM 1491 N N . ILE A 1 193 ? -3.865 -0.768 -0.590 1.00 89.38 193 ILE A N 1
ATOM 1492 C CA . ILE A 1 193 ? -4.208 -2.062 -0.000 1.00 89.38 193 ILE A CA 1
ATOM 1493 C C . ILE A 1 193 ? -4.628 -1.817 1.443 1.00 89.38 193 ILE A C 1
ATOM 1495 O O . ILE A 1 193 ? -3.931 -1.124 2.186 1.00 89.38 193 ILE A O 1
ATOM 1499 N N . THR A 1 194 ? -5.781 -2.337 1.850 1.00 89.56 194 THR A N 1
ATOM 1500 C CA . THR A 1 194 ? -6.310 -2.133 3.204 1.00 89.56 194 THR A CA 1
ATOM 1501 C C . THR A 1 194 ? -6.820 -3.439 3.784 1.00 89.56 194 THR A C 1
ATOM 1503 O O . THR A 1 194 ? -7.714 -4.063 3.220 1.00 89.56 194 THR A O 1
ATOM 1506 N N . LEU A 1 195 ? -6.273 -3.825 4.936 1.00 91.50 195 LEU A N 1
ATOM 1507 C CA . LEU A 1 195 ? -6.869 -4.818 5.819 1.00 91.50 195 LEU A CA 1
ATOM 1508 C C . LEU A 1 195 ? -7.938 -4.113 6.658 1.00 91.50 195 LEU A C 1
ATOM 1510 O O . LEU A 1 195 ? -7.647 -3.186 7.416 1.00 91.50 195 LEU A O 1
ATOM 1514 N N . SER A 1 196 ? -9.181 -4.542 6.493 1.00 91.50 196 SER A N 1
ATOM 1515 C CA . SER A 1 196 ? -10.351 -4.016 7.192 1.00 91.50 196 SER A CA 1
ATOM 1516 C C . SER A 1 196 ? -11.195 -5.157 7.747 1.00 91.50 196 SER A C 1
ATOM 1518 O O . SER A 1 196 ? -10.956 -6.331 7.459 1.00 91.50 196 SER A O 1
ATOM 1520 N N . TYR A 1 197 ? -12.182 -4.808 8.563 1.00 92.50 197 TYR A N 1
ATOM 1521 C CA . TYR A 1 197 ? -13.053 -5.764 9.226 1.00 92.50 197 TYR A CA 1
ATOM 1522 C C . TYR A 1 197 ? -14.502 -5.401 8.947 1.00 92.50 197 TYR A C 1
ATOM 1524 O O . TYR A 1 197 ? -14.898 -4.250 9.113 1.00 92.50 197 TYR A O 1
ATOM 1532 N N . VAL A 1 198 ? -15.284 -6.385 8.515 1.00 92.06 198 VAL A N 1
ATOM 1533 C CA . VAL A 1 198 ? -16.713 -6.211 8.232 1.00 92.06 198 VAL A CA 1
ATOM 1534 C C . VAL A 1 198 ? -17.554 -7.022 9.211 1.00 92.06 198 VAL A C 1
ATOM 1536 O O . VAL A 1 198 ? -17.101 -8.094 9.622 1.00 92.06 198 VAL A O 1
ATOM 1539 N N . PRO A 1 199 ? -18.769 -6.562 9.562 1.00 92.62 199 PRO A N 1
ATOM 1540 C CA . PRO A 1 199 ? -19.703 -7.326 10.385 1.00 92.62 199 PRO A CA 1
ATOM 1541 C C . PRO A 1 199 ? -19.868 -8.761 9.882 1.00 92.62 199 PRO A C 1
ATOM 1543 O O . PRO A 1 199 ? -19.977 -9.007 8.675 1.00 92.62 199 PRO A O 1
ATOM 1546 N N . ALA A 1 200 ? -19.835 -9.724 10.804 1.00 93.12 200 ALA A N 1
ATOM 1547 C CA . ALA A 1 200 ? -19.990 -11.131 10.459 1.00 93.12 200 ALA A CA 1
ATOM 1548 C C . ALA A 1 200 ? -21.421 -11.443 9.993 1.00 93.12 200 ALA A C 1
ATOM 1550 O O . ALA A 1 200 ? -21.591 -12.263 9.083 1.00 93.12 200 ALA A O 1
ATOM 1551 N N . THR A 1 201 ? -22.410 -10.762 10.580 1.00 91.00 201 THR A N 1
ATOM 1552 C CA . THR A 1 201 ? -23.843 -10.863 10.278 1.00 91.00 201 THR A CA 1
ATOM 1553 C C . THR A 1 201 ? -24.517 -9.484 10.228 1.00 91.00 201 THR A C 1
ATOM 1555 O O . THR A 1 201 ? -23.930 -8.477 10.626 1.00 91.00 201 THR A O 1
ATOM 1558 N N . GLN A 1 202 ? -25.772 -9.433 9.763 1.00 90.12 202 GLN A N 1
ATOM 1559 C CA . GLN A 1 202 ? -26.577 -8.206 9.818 1.00 90.12 202 GLN A CA 1
ATOM 1560 C C . GLN A 1 202 ? -26.859 -7.775 11.265 1.00 90.12 202 GLN A C 1
ATOM 1562 O O . GLN A 1 202 ? -26.801 -6.590 11.558 1.00 90.12 202 GLN A O 1
ATOM 1567 N N . ALA A 1 203 ? -27.062 -8.726 12.183 1.00 87.69 203 ALA A N 1
ATOM 1568 C CA . ALA A 1 203 ? -27.262 -8.419 13.598 1.00 87.69 203 ALA A CA 1
ATOM 1569 C C . ALA A 1 203 ? -26.032 -7.729 14.215 1.00 87.69 203 ALA A C 1
ATOM 1571 O O . ALA A 1 203 ? -26.184 -6.806 15.009 1.00 87.69 203 ALA A O 1
ATOM 1572 N N . ASP A 1 204 ? -24.817 -8.120 13.809 1.00 88.00 204 ASP A N 1
ATOM 1573 C CA . ASP A 1 204 ? -23.588 -7.429 14.222 1.00 88.00 204 ASP A CA 1
ATOM 1574 C C . ASP A 1 204 ? -23.534 -5.995 13.673 1.00 88.00 204 ASP A C 1
ATOM 1576 O O . ASP A 1 204 ? -23.113 -5.075 14.373 1.00 88.00 204 ASP A O 1
ATOM 1580 N N . ALA A 1 205 ? -23.972 -5.788 12.425 1.00 87.94 205 ALA A N 1
ATOM 1581 C CA . ALA A 1 205 ? -24.029 -4.460 11.817 1.00 87.94 205 ALA A CA 1
ATOM 1582 C C . ALA A 1 205 ? -25.047 -3.557 12.530 1.00 87.94 205 ALA A C 1
ATOM 1584 O O . ALA A 1 205 ? -24.734 -2.408 12.845 1.00 87.94 205 ALA A O 1
ATOM 1585 N N . ASP A 1 206 ? -26.230 -4.092 12.831 1.00 87.50 206 ASP A N 1
ATOM 1586 C CA . ASP A 1 206 ? -27.296 -3.385 13.542 1.00 87.50 206 ASP A CA 1
ATOM 1587 C C . ASP A 1 206 ? -26.875 -3.053 14.980 1.00 87.50 206 ASP A C 1
ATOM 1589 O O . ASP A 1 206 ? -27.144 -1.955 15.470 1.00 87.50 206 ASP A O 1
ATOM 1593 N N . LEU A 1 207 ? -26.146 -3.959 15.642 1.00 87.06 207 LEU A N 1
ATOM 1594 C CA . LEU A 1 207 ? -25.581 -3.720 16.967 1.00 87.06 207 LEU A CA 1
ATOM 1595 C C . LEU A 1 207 ? -24.583 -2.557 16.938 1.00 87.06 207 LEU A C 1
ATOM 1597 O O . LEU A 1 207 ? -24.712 -1.639 17.744 1.00 87.06 207 LEU A O 1
ATOM 1601 N N . ILE A 1 208 ? -23.632 -2.543 15.998 1.00 84.44 208 ILE A N 1
ATOM 1602 C CA . ILE A 1 208 ? -22.690 -1.420 15.833 1.00 84.44 208 ILE A CA 1
ATOM 1603 C C . ILE A 1 208 ? -23.460 -0.117 15.585 1.00 84.44 208 ILE A C 1
ATOM 1605 O O . ILE A 1 208 ? -23.188 0.892 16.234 1.00 84.44 208 ILE A O 1
ATOM 1609 N N . ALA A 1 209 ? -24.448 -0.141 14.686 1.00 84.12 209 ALA A N 1
ATOM 1610 C CA . ALA A 1 209 ? -25.266 1.026 14.371 1.00 84.12 209 ALA A CA 1
ATOM 1611 C C . ALA A 1 209 ? -26.069 1.535 15.580 1.00 84.12 209 ALA A C 1
ATOM 1613 O O . ALA A 1 209 ? -26.261 2.741 15.712 1.00 84.12 209 ALA A O 1
ATOM 1614 N N . SER A 1 210 ? -26.491 0.647 16.486 1.00 84.38 210 SER A N 1
ATOM 1615 C CA . SER A 1 210 ? -27.236 1.015 17.699 1.00 84.38 210 SER A CA 1
ATOM 1616 C C . SER A 1 210 ? -26.421 1.844 18.699 1.00 84.38 210 SER A C 1
ATOM 1618 O O . SER A 1 210 ? -27.005 2.618 19.457 1.00 84.38 210 SER A O 1
ATOM 1620 N N . TYR A 1 211 ? -25.089 1.717 18.676 1.00 82.38 211 TYR A N 1
ATOM 1621 C CA . TYR A 1 211 ? -24.177 2.505 19.511 1.00 82.38 211 TYR A CA 1
ATOM 1622 C C . TYR A 1 211 ? -23.755 3.826 18.865 1.00 82.38 211 TYR A C 1
ATOM 1624 O O . TYR A 1 211 ? -23.182 4.678 19.544 1.00 82.38 211 TYR A O 1
ATOM 1632 N N . LEU A 1 212 ? -24.013 4.011 17.569 1.00 81.38 212 LEU A N 1
ATOM 1633 C CA . LEU A 1 212 ? -23.716 5.267 16.896 1.00 81.38 212 LEU A CA 1
ATOM 1634 C C . LEU A 1 212 ? -24.768 6.332 17.251 1.00 81.38 212 LEU A C 1
ATOM 1636 O O . LEU A 1 212 ? -25.952 6.009 17.396 1.00 81.38 212 LEU A O 1
ATOM 1640 N N . PRO A 1 213 ? -24.373 7.613 17.369 1.00 77.88 213 PRO A N 1
ATOM 1641 C CA . PRO A 1 213 ? -25.310 8.681 17.686 1.00 77.88 213 PRO A CA 1
ATOM 1642 C C . PRO A 1 213 ? -26.356 8.789 16.583 1.00 77.88 213 PRO A C 1
ATOM 1644 O O . PRO A 1 213 ? -26.026 8.818 15.394 1.00 77.88 213 PRO A O 1
ATOM 1647 N N . LYS A 1 214 ? -27.628 8.879 16.971 1.00 77.19 214 LYS A N 1
ATOM 1648 C CA . LYS A 1 214 ? -28.679 9.238 16.018 1.00 77.19 214 LYS A CA 1
ATOM 1649 C C . LYS A 1 214 ? -28.475 10.694 15.582 1.00 77.19 214 LYS A C 1
ATOM 1651 O O . LYS A 1 214 ? -28.003 11.495 16.389 1.00 77.19 214 LYS A O 1
ATOM 1656 N N . PRO A 1 215 ? -28.849 11.058 14.344 1.00 74.31 215 PRO A N 1
ATOM 1657 C CA . PRO A 1 215 ? -28.871 12.455 13.929 1.00 74.31 215 PRO A CA 1
ATOM 1658 C C . PRO A 1 215 ? -29.652 13.312 14.932 1.00 74.31 215 PRO A C 1
ATOM 1660 O O . PRO A 1 215 ? -30.714 12.893 15.406 1.00 74.31 215 PRO A O 1
ATOM 1663 N N . ASN A 1 216 ? -29.133 14.497 15.260 1.00 76.12 216 ASN A N 1
ATOM 1664 C CA . ASN A 1 216 ? -29.804 15.395 16.193 1.00 76.12 216 ASN A CA 1
ATOM 1665 C C . ASN A 1 216 ? -31.151 15.844 15.605 1.00 76.12 216 ASN A C 1
ATOM 1667 O O . ASN A 1 216 ? -31.255 16.144 14.414 1.00 76.12 216 ASN A O 1
ATOM 1671 N N . ALA A 1 217 ? -32.192 15.899 16.440 1.00 74.75 217 ALA A N 1
ATOM 1672 C CA . ALA A 1 217 ? -33.549 16.244 16.006 1.00 74.75 217 ALA A CA 1
ATOM 1673 C C . ALA A 1 217 ? -33.665 17.677 15.449 1.00 74.75 217 ALA A C 1
ATOM 1675 O O . ALA A 1 217 ? -34.567 17.967 14.668 1.00 74.75 217 ALA A O 1
ATOM 1676 N N . ASP A 1 218 ? -32.743 18.559 15.837 1.00 72.44 218 ASP A N 1
ATOM 1677 C CA . ASP A 1 218 ? -32.619 19.940 15.365 1.00 72.44 218 ASP A CA 1
ATOM 1678 C C . ASP A 1 218 ? -31.827 20.068 14.049 1.00 72.44 218 ASP A C 1
ATOM 1680 O O . ASP A 1 218 ? -31.637 21.172 13.541 1.00 72.44 218 ASP A O 1
ATOM 1684 N N . GLY A 1 219 ? -31.353 18.949 13.491 1.00 69.56 219 GLY A N 1
ATOM 1685 C CA . GLY A 1 219 ? -30.530 18.926 12.289 1.00 69.56 219 GLY A CA 1
ATOM 1686 C C . GLY A 1 219 ? -29.099 19.416 12.508 1.00 69.56 219 GLY A C 1
ATOM 1687 O O . GLY A 1 219 ? -28.393 19.642 11.532 1.00 69.56 219 GLY A O 1
ATOM 1688 N N . SER A 1 220 ? -28.636 19.596 13.747 1.00 71.62 220 SER A N 1
ATOM 1689 C CA . SER A 1 220 ? -27.239 19.951 14.008 1.00 71.62 220 SER A CA 1
ATOM 1690 C C . SER A 1 220 ? -26.287 18.764 13.737 1.00 71.62 220 SER A C 1
ATOM 1692 O O . SER A 1 220 ? -26.679 17.606 13.919 1.00 71.62 220 SER A O 1
ATOM 1694 N N . PRO A 1 221 ? -25.025 19.002 13.311 1.00 66.88 221 PRO A N 1
ATOM 1695 C CA . PRO A 1 221 ? -24.059 17.929 13.058 1.00 66.88 221 PRO A CA 1
ATOM 1696 C C . PRO A 1 221 ? -23.783 17.072 14.298 1.00 66.88 221 PRO A C 1
ATOM 1698 O O . PRO A 1 221 ? -23.705 17.598 15.410 1.00 66.88 221 PRO A O 1
ATOM 1701 N N . ILE A 1 222 ? -23.538 15.773 14.095 1.00 71.25 222 ILE A N 1
ATOM 1702 C CA . ILE A 1 222 ? -22.988 14.905 15.146 1.00 71.25 222 ILE A CA 1
ATOM 1703 C C . ILE A 1 222 ? -21.609 15.447 15.524 1.00 71.25 222 ILE A C 1
ATOM 1705 O O . ILE A 1 222 ? -20.730 15.588 14.669 1.00 71.25 222 ILE A O 1
ATOM 1709 N N . ARG A 1 223 ? -21.428 15.778 16.802 1.00 71.38 223 ARG A N 1
ATOM 1710 C CA . ARG A 1 223 ? -20.146 16.272 17.316 1.00 71.38 223 ARG A CA 1
ATOM 1711 C C . ARG A 1 223 ? -19.258 15.106 17.757 1.00 71.38 223 ARG A C 1
ATOM 1713 O O . ARG A 1 223 ? -19.802 14.098 18.205 1.00 71.38 223 ARG A O 1
ATOM 1720 N N . PRO A 1 224 ? -17.919 15.228 17.691 1.00 69.31 224 PRO A N 1
ATOM 1721 C CA . PRO A 1 224 ? -17.006 14.177 18.144 1.00 69.31 224 PRO A CA 1
ATOM 1722 C C . PRO A 1 224 ? -17.281 13.716 19.578 1.00 69.31 224 PRO A C 1
ATOM 1724 O O . PRO A 1 224 ? -17.209 12.527 19.856 1.00 69.31 224 PRO A O 1
ATOM 1727 N N . GLU A 1 225 ? -17.686 14.632 20.462 1.00 75.69 225 GLU A N 1
ATOM 1728 C CA . GLU A 1 225 ? -18.019 14.317 21.860 1.00 75.69 225 GLU A CA 1
ATOM 1729 C C . GLU A 1 225 ? -19.256 13.415 22.019 1.00 75.69 225 GLU A C 1
ATOM 1731 O O . GLU A 1 225 ? -19.466 12.839 23.082 1.00 75.69 225 GLU A O 1
ATOM 1736 N N . GLN A 1 226 ? -20.098 13.316 20.986 1.00 76.44 226 GLN A N 1
ATOM 1737 C CA . GLN A 1 226 ? -21.278 12.450 20.981 1.00 76.44 226 GLN A CA 1
ATOM 1738 C C . GLN A 1 226 ? -20.926 11.017 20.579 1.00 76.44 226 GLN A C 1
ATOM 1740 O O . GLN A 1 226 ? -21.726 10.116 20.817 1.00 76.44 226 GLN A O 1
ATOM 1745 N N . LEU A 1 227 ? -19.761 10.796 19.958 1.00 77.06 227 LEU A N 1
ATOM 1746 C CA . LEU A 1 227 ? -19.330 9.460 19.570 1.00 77.06 227 LEU A CA 1
ATOM 1747 C C . LEU A 1 227 ? -19.046 8.617 20.821 1.00 77.06 227 LEU A C 1
ATOM 1749 O O . LEU A 1 227 ? -18.488 9.123 21.798 1.00 77.06 227 LEU A O 1
ATOM 1753 N N . PRO A 1 228 ? -19.413 7.326 20.809 1.00 75.44 228 PRO A N 1
ATOM 1754 C CA . PRO A 1 228 ? -19.136 6.447 21.932 1.00 75.44 228 PRO A CA 1
ATOM 1755 C C . PRO A 1 228 ? -17.624 6.332 22.151 1.00 75.44 228 PRO A C 1
ATOM 1757 O O . PRO A 1 228 ? -16.885 5.949 21.248 1.00 75.44 228 PRO A O 1
ATOM 1760 N N . THR A 1 229 ? -17.173 6.607 23.374 1.00 75.69 229 THR A N 1
ATOM 1761 C CA . THR A 1 229 ? -15.766 6.452 23.789 1.00 75.69 229 THR A CA 1
ATOM 1762 C C . THR A 1 229 ? -15.370 4.992 24.014 1.00 75.69 229 THR A C 1
ATOM 1764 O O . THR A 1 229 ? -14.195 4.670 24.165 1.00 75.69 229 THR A O 1
ATOM 1767 N N . SER A 1 230 ? -16.348 4.085 24.057 1.00 74.62 230 SER A N 1
ATOM 1768 C CA . SER A 1 230 ? -16.118 2.647 24.114 1.00 74.62 230 SER A CA 1
ATOM 1769 C C . SER A 1 230 ? -17.241 1.897 23.409 1.00 74.62 230 SER A C 1
ATOM 1771 O O . SER A 1 230 ? -18.405 2.298 23.448 1.00 74.62 230 SER A O 1
ATOM 1773 N N . LEU A 1 231 ? -16.882 0.786 22.772 1.00 77.81 231 LEU A N 1
ATOM 1774 C CA . LEU A 1 231 ? -17.821 -0.175 22.209 1.00 77.81 231 LEU A CA 1
ATOM 1775 C C . LEU A 1 231 ? -17.647 -1.507 22.941 1.00 77.81 231 LEU A C 1
ATOM 1777 O O . LEU A 1 231 ? -16.509 -1.886 23.241 1.00 77.81 231 LEU A O 1
ATOM 1781 N N . PRO A 1 232 ? -18.731 -2.254 23.214 1.00 81.31 232 PRO A N 1
ATOM 1782 C CA . PRO A 1 232 ? -18.636 -3.572 23.824 1.00 81.31 232 PRO A CA 1
ATOM 1783 C C . PRO A 1 232 ? -18.115 -4.577 22.792 1.00 81.31 232 PRO A C 1
ATOM 1785 O O . PRO A 1 232 ? -18.872 -5.345 22.200 1.00 81.31 232 PRO A O 1
ATOM 1788 N N . GLY A 1 233 ? -16.797 -4.573 22.573 1.00 77.88 233 GLY A N 1
ATOM 1789 C CA . GLY A 1 233 ? -16.145 -5.381 21.540 1.00 77.88 233 GLY A CA 1
ATOM 1790 C C . GLY A 1 233 ? -16.441 -6.879 21.656 1.00 77.88 233 GLY A C 1
ATOM 1791 O O . GLY A 1 233 ? -16.529 -7.567 20.644 1.00 77.88 233 GLY A O 1
ATOM 1792 N N . TYR A 1 234 ? -16.713 -7.368 22.872 1.00 84.19 234 TYR A N 1
ATOM 1793 C CA . TYR A 1 234 ? -17.075 -8.763 23.136 1.00 84.19 234 TYR A CA 1
ATOM 1794 C C . TYR A 1 234 ? -18.377 -9.219 22.448 1.00 84.19 234 TYR A C 1
ATOM 1796 O O . TYR A 1 234 ? -18.529 -10.411 22.170 1.00 84.19 234 TYR A O 1
ATOM 1804 N N . LEU A 1 235 ? -19.294 -8.289 22.148 1.00 86.12 235 LEU A N 1
ATOM 1805 C CA . LEU A 1 235 ? -20.551 -8.568 21.445 1.00 86.12 235 LEU A CA 1
ATOM 1806 C C . LEU A 1 235 ? -20.425 -8.463 19.923 1.00 86.12 235 LEU A C 1
ATOM 1808 O O . LEU A 1 235 ? -21.284 -8.971 19.213 1.00 86.12 235 LEU A O 1
ATOM 1812 N N . ILE A 1 236 ? -19.377 -7.811 19.419 1.00 88.12 236 ILE A N 1
ATOM 1813 C CA . ILE A 1 236 ? -19.248 -7.485 18.000 1.00 88.12 236 ILE A CA 1
ATOM 1814 C C . ILE A 1 236 ? -18.413 -8.562 17.311 1.00 88.12 236 ILE A C 1
ATOM 1816 O O . ILE A 1 236 ? -17.234 -8.754 17.630 1.00 88.12 236 ILE A O 1
ATOM 1820 N N . LYS A 1 237 ? -19.010 -9.256 16.337 1.00 93.75 237 LYS A N 1
ATOM 1821 C CA . LYS A 1 237 ? -18.317 -10.252 15.518 1.00 93.75 237 LYS A CA 1
ATOM 1822 C C . LYS A 1 237 ? -17.970 -9.696 14.143 1.00 93.75 237 LYS A C 1
ATOM 1824 O O . LYS A 1 237 ? -18.801 -9.114 13.447 1.00 93.75 237 LYS A O 1
ATOM 1829 N N . LEU A 1 238 ? -16.722 -9.901 13.733 1.00 94.56 238 LEU A N 1
ATOM 1830 C CA . LEU A 1 238 ? -16.145 -9.333 12.522 1.00 94.56 238 LEU A CA 1
ATOM 1831 C C . LEU A 1 238 ? -15.408 -10.390 11.693 1.00 94.56 238 LEU A C 1
ATOM 1833 O O . LEU A 1 238 ? -14.867 -11.363 12.220 1.00 94.56 238 LEU A O 1
ATOM 1837 N N . LYS A 1 239 ? -15.359 -10.165 10.380 1.00 95.62 239 LYS A N 1
ATOM 1838 C CA . LYS A 1 239 ? -14.573 -10.941 9.416 1.00 95.62 239 LYS A CA 1
ATOM 1839 C C . LYS A 1 239 ? -13.472 -10.059 8.823 1.00 95.62 239 LYS A C 1
ATOM 1841 O O . LYS A 1 239 ? -13.805 -8.995 8.289 1.00 95.62 239 LYS A O 1
ATOM 1846 N N . PRO A 1 240 ? -12.192 -10.465 8.884 1.00 95.38 240 PRO A N 1
ATOM 1847 C CA . PRO A 1 240 ? -11.129 -9.751 8.193 1.00 95.38 240 PRO A CA 1
ATOM 1848 C C . PRO A 1 240 ? -11.309 -9.843 6.677 1.00 95.38 240 PRO A C 1
ATOM 1850 O O . PRO A 1 240 ? -11.709 -10.879 6.138 1.00 95.38 240 PRO A O 1
ATOM 1853 N N . GLN A 1 241 ? -10.986 -8.759 5.983 1.00 95.25 241 GLN A N 1
ATOM 1854 C CA . GLN A 1 241 ? -10.934 -8.701 4.529 1.00 95.25 241 GLN A CA 1
ATOM 1855 C C . GLN A 1 241 ? -9.811 -7.774 4.066 1.00 95.25 241 GLN A C 1
ATOM 1857 O O . GLN A 1 241 ? -9.497 -6.785 4.729 1.00 95.25 241 GLN A O 1
ATOM 1862 N N . ILE A 1 242 ? -9.245 -8.064 2.899 1.00 94.56 242 ILE A N 1
ATOM 1863 C CA . ILE A 1 242 ? -8.319 -7.169 2.210 1.00 94.56 242 ILE A CA 1
ATOM 1864 C C . ILE A 1 242 ? -9.015 -6.592 0.987 1.00 94.56 242 ILE A C 1
ATOM 1866 O O . ILE A 1 242 ? -9.577 -7.328 0.172 1.00 94.56 242 ILE A O 1
ATOM 1870 N N . SER A 1 243 ? -8.953 -5.271 0.855 1.00 93.19 243 SER A N 1
ATOM 1871 C CA . SER A 1 243 ? -9.401 -4.535 -0.323 1.00 93.19 243 SER A CA 1
ATOM 1872 C C . SER A 1 243 ? -8.233 -3.878 -1.049 1.00 93.19 243 SER A C 1
ATOM 1874 O O . SER A 1 243 ? -7.264 -3.444 -0.424 1.00 93.19 243 SER A O 1
ATOM 1876 N N . VAL A 1 244 ? -8.349 -3.785 -2.373 1.00 91.75 244 VAL A N 1
ATOM 1877 C CA . VAL A 1 244 ? -7.421 -3.081 -3.260 1.00 91.75 244 VAL A CA 1
ATOM 1878 C C . VAL A 1 244 ? -8.194 -1.975 -3.978 1.00 91.75 244 VAL A C 1
ATOM 1880 O O . VAL A 1 244 ? -9.135 -2.265 -4.713 1.00 91.75 244 VAL A O 1
ATOM 1883 N N . ASP A 1 245 ? -7.827 -0.714 -3.740 1.00 86.44 245 ASP A N 1
ATOM 1884 C CA . ASP A 1 245 ? -8.551 0.481 -4.205 1.00 86.44 245 ASP A CA 1
ATOM 1885 C C . ASP A 1 245 ? -10.070 0.402 -3.924 1.00 86.44 245 ASP A C 1
ATOM 1887 O O . ASP A 1 245 ? -10.906 0.659 -4.792 1.00 86.44 245 ASP A O 1
ATOM 1891 N N . GLY A 1 246 ? -10.441 -0.011 -2.707 1.00 83.31 246 GLY A N 1
ATOM 1892 C CA . GLY A 1 246 ? -11.835 -0.158 -2.275 1.00 83.31 246 GLY A CA 1
ATOM 1893 C C . GLY A 1 246 ? -12.575 -1.402 -2.782 1.00 83.31 246 GLY A C 1
ATOM 1894 O O . GLY A 1 246 ? -13.672 -1.678 -2.304 1.00 83.31 246 GLY A O 1
ATOM 1895 N N . GLN A 1 247 ? -11.997 -2.190 -3.693 1.00 90.38 247 GLN A N 1
ATOM 1896 C CA . GLN A 1 247 ? -12.586 -3.454 -4.148 1.00 90.38 247 GLN A CA 1
ATOM 1897 C C . GLN A 1 247 ? -12.111 -4.611 -3.271 1.00 90.38 247 GLN A C 1
ATOM 1899 O O . GLN A 1 247 ? -10.910 -4.770 -3.055 1.00 90.38 247 GLN A O 1
ATOM 1904 N N . VAL A 1 248 ? -13.035 -5.428 -2.758 1.00 93.50 248 VAL A N 1
ATOM 1905 C CA . VAL A 1 248 ? -12.691 -6.586 -1.917 1.00 93.50 248 VAL A CA 1
ATOM 1906 C C . VAL A 1 248 ? -11.923 -7.606 -2.755 1.00 93.50 248 VAL A C 1
ATOM 1908 O O . VAL A 1 248 ? -12.456 -8.143 -3.722 1.00 93.50 248 VAL A O 1
ATOM 1911 N N . ALA A 1 249 ? -10.677 -7.874 -2.372 1.00 94.88 249 ALA A N 1
ATOM 1912 C CA . ALA A 1 249 ? -9.819 -8.846 -3.039 1.00 94.88 249 ALA A CA 1
ATOM 1913 C C . ALA A 1 249 ? -9.887 -10.222 -2.367 1.00 94.88 249 ALA A C 1
ATOM 1915 O O . ALA A 1 249 ? -9.931 -11.241 -3.047 1.00 94.88 249 ALA A O 1
ATOM 1916 N N . VAL A 1 250 ? -9.930 -10.258 -1.033 1.00 96.25 250 VAL A N 1
ATOM 1917 C CA . VAL A 1 250 ? -10.119 -11.497 -0.268 1.00 96.25 250 VAL A CA 1
ATOM 1918 C C . VAL A 1 250 ? -10.845 -11.210 1.041 1.00 96.25 250 VAL A C 1
ATOM 1920 O O . VAL A 1 250 ? -10.677 -10.147 1.638 1.00 96.25 250 VAL A O 1
ATOM 1923 N N . LYS A 1 251 ? -11.656 -12.165 1.496 1.00 95.56 251 LYS A N 1
ATOM 1924 C CA . LYS A 1 251 ? -12.391 -12.108 2.761 1.00 95.56 251 LYS A CA 1
ATOM 1925 C C . LYS A 1 251 ? -12.255 -13.440 3.486 1.00 95.56 251 LYS A C 1
ATOM 1927 O O . LYS A 1 251 ? -12.388 -14.491 2.868 1.00 95.56 251 LYS A O 1
ATOM 1932 N N . SER A 1 252 ? -12.007 -13.389 4.789 1.00 95.12 252 SER A N 1
ATOM 1933 C CA . SER A 1 252 ? -11.926 -14.584 5.625 1.00 95.12 252 SER A CA 1
ATOM 1934 C C . SER A 1 252 ? -13.304 -15.212 5.833 1.00 95.12 252 SER A C 1
ATOM 1936 O O . SER A 1 252 ? -14.311 -14.513 5.994 1.00 95.12 252 SER A O 1
ATOM 1938 N N . ALA A 1 253 ? -13.344 -16.544 5.860 1.00 92.62 253 ALA A N 1
ATOM 1939 C CA . ALA A 1 253 ? -14.518 -17.294 6.297 1.00 92.62 253 ALA A CA 1
ATOM 1940 C C . ALA A 1 253 ? -14.677 -17.261 7.828 1.00 92.62 253 ALA A C 1
ATOM 1942 O O . ALA A 1 253 ? -15.803 -17.281 8.332 1.00 92.62 253 ALA A O 1
ATOM 1943 N N . SER A 1 254 ? -13.556 -17.167 8.547 1.00 93.69 254 SER A N 1
ATOM 1944 C CA . SER A 1 254 ? -13.493 -17.180 10.004 1.00 93.69 254 SER A CA 1
ATOM 1945 C C . SER A 1 254 ? -14.018 -15.879 10.605 1.00 93.69 254 SER A C 1
ATOM 1947 O O . SER A 1 254 ? -13.872 -14.790 10.044 1.00 93.69 254 SER A O 1
ATOM 1949 N N . VAL A 1 255 ? -14.650 -16.011 11.767 1.00 95.31 255 VAL A N 1
ATOM 1950 C CA . VAL A 1 255 ? -15.286 -14.917 12.500 1.00 95.31 255 VAL A CA 1
ATOM 1951 C C . VAL A 1 255 ? -14.551 -14.708 13.810 1.00 95.31 255 VAL A C 1
ATOM 1953 O O . VAL A 1 255 ? -14.314 -15.663 14.546 1.00 95.31 255 VAL A O 1
ATOM 1956 N N . PHE A 1 256 ? -14.248 -13.454 14.122 1.00 94.62 256 PHE A N 1
ATOM 1957 C CA . PHE A 1 256 ? -13.527 -13.080 15.329 1.00 94.62 256 PHE A CA 1
ATOM 1958 C C . PHE A 1 256 ? -14.278 -12.014 16.105 1.00 94.62 256 PHE A C 1
ATOM 1960 O O . PHE A 1 256 ? -15.046 -11.229 15.551 1.00 94.62 256 PHE A O 1
ATOM 1967 N N . THR A 1 257 ? -14.050 -11.996 17.409 1.00 94.38 257 THR A N 1
ATOM 1968 C CA . THR A 1 257 ? -14.555 -10.941 18.283 1.00 94.38 257 THR A CA 1
ATOM 1969 C C . THR A 1 257 ? -13.730 -9.674 18.071 1.00 94.38 257 THR A C 1
ATOM 1971 O O . THR A 1 257 ? -12.514 -9.745 17.895 1.00 94.38 257 THR A O 1
ATOM 1974 N N . MET A 1 258 ? -14.368 -8.506 18.087 1.00 90.88 258 MET A N 1
ATOM 1975 C CA . MET A 1 258 ? -13.647 -7.235 18.071 1.00 90.88 258 MET A CA 1
ATOM 1976 C C . MET A 1 258 ? -12.691 -7.150 19.270 1.00 90.88 258 MET A C 1
ATOM 1978 O O . MET A 1 258 ? -13.042 -7.535 20.384 1.00 90.88 258 MET A O 1
ATOM 1982 N N . GLY A 1 259 ? -11.473 -6.658 19.041 1.00 88.56 259 GLY A N 1
ATOM 1983 C CA . GLY A 1 259 ? -10.425 -6.605 20.063 1.00 88.56 259 GLY A CA 1
ATOM 1984 C C . GLY A 1 259 ? -9.542 -7.855 20.150 1.00 88.56 259 GLY A C 1
ATOM 1985 O O . GLY A 1 259 ? -8.564 -7.835 20.885 1.00 88.56 259 GLY A O 1
ATOM 1986 N N . THR A 1 260 ? -9.838 -8.933 19.414 1.00 91.75 260 THR A N 1
ATOM 1987 C CA . THR A 1 260 ? -8.951 -10.107 19.348 1.00 91.75 260 THR A CA 1
ATOM 1988 C C . THR A 1 260 ? -7.684 -9.787 18.556 1.00 91.75 260 THR A C 1
ATOM 1990 O O . THR A 1 260 ? -7.770 -9.202 17.478 1.00 91.75 260 THR A O 1
ATOM 1993 N N . ASP A 1 261 ? -6.516 -10.185 19.058 1.00 92.44 261 ASP A N 1
ATOM 1994 C CA . ASP A 1 261 ? -5.259 -10.059 18.320 1.00 92.44 261 ASP A CA 1
ATOM 1995 C C . ASP A 1 261 ? -5.090 -11.189 17.300 1.00 92.44 261 ASP A C 1
ATOM 1997 O O . ASP A 1 261 ? -5.370 -12.354 17.569 1.00 92.44 261 ASP A O 1
ATOM 2001 N N . LEU A 1 262 ? -4.610 -10.816 16.121 1.00 93.19 262 LEU A N 1
ATOM 2002 C CA . LEU A 1 262 ? -4.278 -11.672 14.994 1.00 93.19 262 LEU A CA 1
ATOM 2003 C C . LEU A 1 262 ? -2.804 -11.492 14.646 1.00 93.19 262 LEU A C 1
ATOM 2005 O O . LEU A 1 262 ? -2.207 -10.431 14.850 1.00 93.19 262 LEU A O 1
ATOM 2009 N N . TYR A 1 263 ? -2.228 -12.527 14.053 1.00 92.31 263 TYR A N 1
ATOM 2010 C CA . TYR A 1 263 ? -0.828 -12.550 13.649 1.00 92.31 263 TYR A CA 1
ATOM 2011 C C . TYR A 1 263 ? -0.737 -12.516 12.135 1.00 92.31 263 TYR A C 1
ATOM 2013 O O . TYR A 1 263 ? -1.582 -13.087 11.454 1.00 92.31 263 TYR A O 1
ATOM 2021 N N . SER A 1 264 ? 0.290 -11.877 11.592 1.00 91.00 264 SER A N 1
ATOM 2022 C CA . SER A 1 264 ? 0.453 -11.765 10.146 1.00 91.00 264 SER A CA 1
ATOM 2023 C C . SER A 1 264 ? 1.872 -12.060 9.689 1.00 91.00 264 SER A C 1
ATOM 2025 O O . SER A 1 264 ? 2.854 -11.934 10.429 1.00 91.00 264 SER A O 1
ATOM 2027 N N . LEU A 1 265 ? 1.945 -12.478 8.433 1.00 90.62 265 LEU A N 1
ATOM 2028 C CA . LEU A 1 265 ? 3.163 -12.647 7.668 1.00 90.62 265 LEU A CA 1
ATOM 2029 C C . LEU A 1 265 ? 3.000 -11.900 6.349 1.00 90.62 265 LEU A C 1
ATOM 2031 O O . LEU A 1 265 ? 2.014 -12.108 5.644 1.00 90.62 265 LEU A O 1
ATOM 2035 N N . GLY A 1 266 ? 3.962 -11.048 6.010 1.00 89.19 266 GLY A N 1
ATOM 2036 C CA . GLY A 1 266 ? 3.946 -10.268 4.777 1.00 89.19 266 GLY A CA 1
ATOM 2037 C C . GLY A 1 266 ? 5.299 -10.295 4.084 1.00 89.19 266 GLY A C 1
ATOM 2038 O O . GLY A 1 266 ? 6.337 -10.242 4.745 1.00 89.19 266 GLY A O 1
ATOM 2039 N N . GLY A 1 267 ? 5.306 -10.367 2.756 1.00 87.25 267 GLY A N 1
ATOM 2040 C CA . GLY A 1 267 ? 6.560 -10.402 2.015 1.00 87.25 267 GLY A CA 1
ATOM 2041 C C . GLY A 1 267 ? 6.415 -10.511 0.505 1.00 87.25 267 GLY A C 1
ATOM 2042 O O . GLY A 1 267 ? 5.322 -10.412 -0.055 1.00 87.25 267 GLY A O 1
ATOM 2043 N N . PHE A 1 268 ? 7.556 -10.709 -0.151 1.00 85.25 268 PHE A N 1
ATOM 2044 C CA . PHE A 1 268 ? 7.656 -10.859 -1.599 1.00 85.25 268 PHE A CA 1
ATOM 2045 C C . PHE A 1 268 ? 8.281 -12.205 -1.960 1.00 85.25 268 PHE A C 1
ATOM 2047 O O . PHE A 1 268 ? 9.086 -12.765 -1.214 1.00 85.25 268 PHE A O 1
ATOM 2054 N N . THR A 1 269 ? 7.948 -12.714 -3.142 1.00 82.56 269 THR A N 1
ATOM 2055 C CA . THR A 1 269 ? 8.632 -13.883 -3.706 1.00 82.56 269 THR A CA 1
ATOM 2056 C C . THR A 1 269 ? 10.078 -13.539 -4.067 1.00 82.56 269 THR A C 1
ATOM 2058 O O . THR A 1 269 ? 10.336 -12.524 -4.732 1.00 82.56 269 THR A O 1
ATOM 2061 N N . ARG A 1 270 ? 11.023 -14.401 -3.672 1.00 67.00 270 ARG A N 1
ATOM 2062 C CA . ARG A 1 270 ? 12.456 -14.220 -3.937 1.00 67.00 270 ARG A CA 1
ATOM 2063 C C . ARG A 1 270 ? 12.818 -14.585 -5.382 1.00 67.00 270 ARG A C 1
ATOM 2065 O O . ARG A 1 270 ? 12.224 -15.468 -5.989 1.00 67.00 270 ARG A O 1
ATOM 2072 N N . PHE A 1 271 ? 13.817 -13.903 -5.944 1.00 57.81 271 PHE A N 1
ATOM 2073 C CA . PHE A 1 271 ? 14.315 -14.189 -7.293 1.00 57.81 271 PHE A CA 1
ATOM 2074 C C . PHE A 1 271 ? 14.994 -15.569 -7.339 1.00 57.81 271 PHE A C 1
ATOM 2076 O O . PHE A 1 271 ? 15.862 -15.853 -6.514 1.00 57.81 271 PHE A O 1
ATOM 2083 N N . GLY A 1 272 ? 14.610 -16.420 -8.297 1.00 54.06 272 GLY A N 1
ATOM 2084 C CA . GLY A 1 272 ? 15.251 -17.723 -8.538 1.00 54.06 272 GLY A CA 1
ATOM 2085 C C . GLY A 1 272 ? 14.951 -18.823 -7.511 1.00 54.06 272 GLY A C 1
ATOM 2086 O O . GLY A 1 272 ? 15.534 -19.899 -7.599 1.00 54.06 272 GLY A O 1
ATOM 2087 N N . SER A 1 273 ? 14.046 -18.583 -6.559 1.00 52.03 273 SER A N 1
ATOM 2088 C CA . SER A 1 273 ? 13.599 -19.574 -5.579 1.00 52.03 273 SER A CA 1
ATOM 2089 C C . SER A 1 273 ? 12.086 -19.486 -5.406 1.00 52.03 273 SER A C 1
ATOM 2091 O O . SER A 1 273 ? 11.541 -18.392 -5.300 1.00 52.03 273 SER A O 1
ATOM 2093 N N . PHE A 1 274 ? 11.406 -20.630 -5.315 1.00 51.97 274 PHE A N 1
ATOM 2094 C CA . PHE A 1 274 ? 9.993 -20.685 -4.914 1.00 51.97 274 PHE A CA 1
ATOM 2095 C C . PHE A 1 274 ? 9.790 -20.376 -3.418 1.00 51.97 274 PHE A C 1
ATOM 2097 O O . PHE A 1 274 ? 8.662 -20.387 -2.941 1.00 51.97 274 PHE A O 1
ATOM 2104 N N . SER A 1 275 ? 10.868 -20.116 -2.667 1.00 55.81 275 SER A N 1
ATOM 2105 C CA . SER A 1 275 ? 10.792 -19.739 -1.256 1.00 55.81 275 SER A CA 1
ATOM 2106 C C . SER A 1 275 ? 10.266 -18.313 -1.088 1.00 55.81 275 SER A C 1
ATOM 2108 O O . SER A 1 275 ? 10.827 -17.357 -1.636 1.00 55.81 275 SER A O 1
ATOM 2110 N N . GLU A 1 276 ? 9.228 -18.174 -0.277 1.00 69.69 276 GLU A N 1
ATOM 2111 C CA . GLU A 1 276 ? 8.656 -16.896 0.132 1.00 69.69 276 GLU A CA 1
ATOM 2112 C C . GLU A 1 276 ? 9.526 -16.281 1.239 1.00 69.69 276 GLU A C 1
ATOM 2114 O O . GLU A 1 276 ? 9.864 -16.954 2.213 1.00 69.69 276 GLU A O 1
ATOM 2119 N N . GLU A 1 277 ? 9.901 -15.007 1.112 1.00 68.50 277 GLU A N 1
ATOM 2120 C CA . GLU A 1 277 ? 10.529 -14.271 2.214 1.00 68.50 277 GLU A CA 1
ATOM 2121 C C . GLU A 1 277 ? 9.435 -13.514 2.960 1.00 68.50 277 GLU A C 1
ATOM 2123 O O . GLU A 1 277 ? 9.221 -12.318 2.761 1.00 68.50 277 GLU A O 1
ATOM 2128 N N . LEU A 1 278 ? 8.669 -14.259 3.758 1.00 76.12 278 LEU A N 1
ATOM 2129 C CA . LEU A 1 278 ? 7.635 -13.692 4.610 1.00 76.12 278 LEU A CA 1
ATOM 2130 C C . LEU A 1 278 ? 8.238 -13.291 5.948 1.00 76.12 278 LEU A C 1
ATOM 2132 O O . LEU A 1 278 ? 8.766 -14.125 6.686 1.00 76.12 278 LEU A O 1
ATOM 2136 N N . LEU A 1 279 ? 8.117 -12.015 6.282 1.00 77.50 279 LEU A N 1
ATOM 2137 C CA . LEU A 1 279 ? 8.542 -11.504 7.572 1.00 77.50 279 LEU A CA 1
ATOM 2138 C C . LEU A 1 279 ? 7.337 -11.419 8.517 1.00 77.50 279 LEU A C 1
ATOM 2140 O O . LEU A 1 279 ? 6.227 -11.118 8.062 1.00 77.50 279 LEU A O 1
ATOM 2144 N N . PRO A 1 280 ? 7.536 -11.669 9.830 1.00 75.88 280 PRO A N 1
ATOM 2145 C CA . PRO A 1 280 ? 6.587 -11.227 10.842 1.00 75.88 280 PRO A CA 1
ATOM 2146 C C . PRO A 1 280 ? 6.218 -9.767 10.589 1.00 75.88 280 PRO A C 1
ATOM 2148 O O . PRO A 1 280 ? 7.099 -8.909 10.540 1.00 75.88 280 PRO A O 1
ATOM 2151 N N . SER A 1 281 ? 4.928 -9.491 10.453 1.00 67.81 281 SER A N 1
ATOM 2152 C CA . SER A 1 281 ? 4.400 -8.139 10.607 1.00 67.81 281 SER A CA 1
ATOM 2153 C C . SER A 1 281 ? 3.767 -7.989 11.988 1.00 67.81 281 SER A C 1
ATOM 2155 O O . SER A 1 281 ? 3.576 -8.973 12.710 1.00 67.81 281 SER A O 1
ATOM 2157 N N . ASP A 1 282 ? 3.513 -6.741 12.377 1.00 66.38 282 ASP A N 1
ATOM 2158 C CA . ASP A 1 282 ? 2.924 -6.395 13.669 1.00 66.38 282 ASP A CA 1
ATOM 2159 C C . ASP A 1 282 ? 1.625 -7.175 13.939 1.00 66.38 282 ASP A C 1
ATOM 2161 O O . ASP A 1 282 ? 0.887 -7.537 13.020 1.00 66.38 282 ASP A O 1
ATOM 2165 N N . SER A 1 283 ? 1.316 -7.410 15.217 1.00 69.88 283 SER A N 1
ATOM 2166 C CA . SER A 1 283 ? 0.028 -7.980 15.620 1.00 69.88 283 SER A CA 1
ATOM 2167 C C . SER A 1 283 ? -1.120 -7.051 15.213 1.00 69.88 283 SER A C 1
ATOM 2169 O O . SER A 1 283 ? -1.108 -5.856 15.527 1.00 69.88 283 SER A O 1
ATOM 2171 N N . HIS A 1 284 ? -2.135 -7.597 14.547 1.00 84.06 284 HIS A N 1
ATOM 2172 C CA . HIS A 1 284 ? -3.321 -6.854 14.132 1.00 84.06 284 HIS A CA 1
ATOM 2173 C C . HIS A 1 284 ? -4.474 -7.136 15.078 1.00 84.06 284 HIS A C 1
ATOM 2175 O O . HIS A 1 284 ? -4.880 -8.278 15.227 1.00 84.06 284 HIS A O 1
ATOM 2181 N N . THR A 1 285 ? -5.080 -6.104 15.642 1.00 89.25 285 THR A N 1
ATOM 2182 C CA . THR A 1 285 ? -6.283 -6.287 16.457 1.00 89.25 285 THR A CA 1
ATOM 2183 C C . THR A 1 285 ? -7.539 -6.176 15.590 1.00 89.25 285 THR A C 1
ATOM 2185 O O . THR A 1 285 ? -7.681 -5.231 14.805 1.00 89.25 285 THR A O 1
ATOM 2188 N N . VAL A 1 286 ? -8.466 -7.120 15.742 1.00 91.12 286 VAL A N 1
ATOM 2189 C CA . VAL A 1 286 ? -9.754 -7.154 15.040 1.00 91.12 286 VAL A CA 1
ATOM 2190 C C . VAL A 1 286 ? -10.541 -5.875 15.316 1.00 91.12 286 VAL A C 1
ATOM 2192 O O . VAL A 1 286 ? -10.790 -5.524 16.467 1.00 91.12 286 VAL A O 1
ATOM 2195 N N . GLY A 1 287 ? -10.942 -5.187 14.246 1.00 84.62 287 GLY A N 1
ATOM 2196 C CA . GLY A 1 287 ? -11.600 -3.877 14.288 1.00 84.62 287 GLY A CA 1
ATOM 2197 C C . GLY A 1 287 ? -10.699 -2.711 13.866 1.00 84.62 287 GLY A C 1
ATOM 2198 O O . GLY A 1 287 ? -11.215 -1.690 13.423 1.00 84.62 287 GLY A O 1
ATOM 2199 N N . ASN A 1 288 ? -9.370 -2.865 13.897 1.00 83.69 288 ASN A N 1
ATOM 2200 C CA . ASN A 1 288 ? -8.448 -1.816 13.449 1.00 83.69 288 ASN A CA 1
ATOM 2201 C C . ASN A 1 288 ? -8.209 -1.876 11.937 1.00 83.69 288 ASN A C 1
ATOM 2203 O O . ASN A 1 288 ? -7.743 -2.884 11.413 1.00 83.69 288 ASN A O 1
ATOM 2207 N N . ALA A 1 289 ? -8.433 -0.776 11.222 1.00 83.88 289 ALA A N 1
ATOM 2208 C CA . ALA A 1 289 ? -8.026 -0.691 9.822 1.00 83.88 289 ALA A CA 1
ATOM 2209 C C . ALA A 1 289 ? -6.494 -0.586 9.707 1.00 83.88 289 ALA A C 1
ATOM 2211 O O . ALA A 1 289 ? -5.865 0.211 10.403 1.00 83.88 289 ALA A O 1
ATOM 2212 N N . THR A 1 290 ? -5.891 -1.373 8.813 1.00 84.12 290 THR A N 1
ATOM 2213 C CA . THR A 1 290 ? -4.454 -1.303 8.501 1.00 84.12 290 THR A CA 1
ATOM 2214 C C . THR A 1 290 ? -4.257 -1.039 7.013 1.00 84.12 290 THR A C 1
ATOM 2216 O O . THR A 1 290 ? -4.763 -1.790 6.181 1.00 84.12 290 THR A O 1
ATOM 2219 N N . ALA A 1 291 ? -3.493 -0.003 6.664 1.00 82.75 291 ALA A N 1
ATOM 2220 C CA . ALA A 1 291 ? -3.064 0.231 5.287 1.00 82.75 291 ALA A CA 1
ATOM 2221 C C . ALA A 1 291 ? -1.718 -0.455 5.018 1.00 82.75 291 ALA A C 1
ATOM 2223 O O . ALA A 1 291 ? -0.793 -0.368 5.826 1.00 82.75 291 ALA A O 1
ATOM 2224 N N . ILE A 1 292 ? -1.608 -1.118 3.868 1.00 82.69 292 ILE A N 1
ATOM 2225 C CA . ILE A 1 292 ? -0.398 -1.817 3.430 1.00 82.69 292 ILE A CA 1
ATOM 2226 C C . ILE A 1 292 ? 0.179 -1.061 2.230 1.00 82.69 292 ILE A C 1
ATOM 2228 O O . ILE A 1 292 ? -0.429 -1.000 1.162 1.00 82.69 292 ILE A O 1
ATOM 2232 N N . GLY A 1 293 ? 1.359 -0.467 2.413 1.00 76.44 293 GLY A N 1
ATOM 2233 C CA . GLY A 1 293 ? 2.092 0.229 1.355 1.00 76.44 293 GLY A CA 1
ATOM 2234 C C . GLY A 1 293 ? 3.117 -0.680 0.678 1.00 76.44 293 GLY A C 1
ATOM 2235 O O . GLY A 1 293 ? 3.988 -1.236 1.347 1.00 76.44 293 GLY A O 1
ATOM 2236 N N . ILE A 1 294 ? 3.054 -0.794 -0.653 1.00 76.88 294 ILE A N 1
ATOM 2237 C CA . ILE A 1 294 ? 4.045 -1.518 -1.462 1.00 76.88 294 ILE A CA 1
ATOM 2238 C C . ILE A 1 294 ? 4.922 -0.519 -2.221 1.00 76.88 294 ILE A C 1
ATOM 2240 O O . ILE A 1 294 ? 4.458 0.170 -3.129 1.00 76.88 294 ILE A O 1
ATOM 2244 N N . SER A 1 295 ? 6.216 -0.488 -1.894 1.00 69.69 295 SER A N 1
ATOM 2245 C CA . SER A 1 295 ? 7.222 0.281 -2.635 1.00 69.69 295 SER A CA 1
ATOM 2246 C C . SER A 1 295 ? 7.987 -0.640 -3.584 1.00 69.69 295 SER A C 1
ATOM 2248 O O . SER A 1 295 ? 8.985 -1.248 -3.213 1.00 69.69 295 SER A O 1
ATOM 2250 N N . ALA A 1 296 ? 7.498 -0.770 -4.820 1.00 63.00 296 ALA A N 1
ATOM 2251 C CA . ALA A 1 296 ? 8.085 -1.684 -5.805 1.00 63.00 296 ALA A CA 1
ATOM 2252 C C . ALA A 1 296 ? 9.316 -1.106 -6.533 1.00 63.00 296 ALA A C 1
ATOM 2254 O O . ALA A 1 296 ? 10.058 -1.860 -7.151 1.00 63.00 296 ALA A O 1
ATOM 2255 N N . SER A 1 297 ? 9.538 0.216 -6.500 1.00 57.22 297 SER A N 1
ATOM 2256 C CA . SER A 1 297 ? 10.715 0.906 -7.081 1.00 57.22 297 SER A CA 1
ATOM 2257 C C . SER A 1 297 ? 10.792 2.396 -6.682 1.00 57.22 297 SER A C 1
ATOM 2259 O O . SER A 1 297 ? 11.427 3.192 -7.378 1.00 57.22 297 SER A O 1
ATOM 2261 N N . GLY A 1 298 ? 10.125 2.795 -5.593 1.00 56.97 298 GLY A N 1
ATOM 2262 C CA . GLY A 1 298 ? 9.838 4.195 -5.261 1.00 56.97 298 GLY A CA 1
ATOM 2263 C C . GLY A 1 298 ? 8.425 4.629 -5.668 1.00 56.97 298 GLY A C 1
ATOM 2264 O O . GLY A 1 298 ? 7.680 3.858 -6.274 1.00 56.97 298 GLY A O 1
ATOM 2265 N N . ILE A 1 299 ? 8.062 5.860 -5.305 1.00 60.56 299 ILE A N 1
ATOM 2266 C CA . ILE A 1 299 ? 6.731 6.436 -5.531 1.00 60.56 299 ILE A CA 1
ATOM 2267 C C . ILE A 1 299 ? 6.825 7.487 -6.633 1.00 60.56 299 ILE A C 1
ATOM 2269 O O . ILE A 1 299 ? 7.676 8.375 -6.594 1.00 60.56 299 ILE A O 1
ATOM 2273 N N . HIS A 1 300 ? 5.968 7.364 -7.643 1.00 61.97 300 HIS A N 1
ATOM 2274 C CA . HIS A 1 300 ? 5.962 8.252 -8.803 1.00 61.97 300 HIS A CA 1
ATOM 2275 C C . HIS A 1 300 ? 5.175 9.541 -8.511 1.00 61.97 300 HIS A C 1
ATOM 2277 O O . HIS A 1 300 ? 4.184 9.509 -7.786 1.00 61.97 300 HIS A O 1
ATOM 2283 N N . GLN A 1 301 ? 5.535 10.666 -9.141 1.00 63.50 301 GLN A N 1
ATOM 2284 C CA . GLN A 1 301 ? 4.817 11.944 -8.991 1.00 63.50 301 GLN A CA 1
ATOM 2285 C C . GLN A 1 301 ? 3.304 11.798 -9.230 1.00 63.50 301 GLN A C 1
ATOM 2287 O O . GLN A 1 301 ? 2.514 12.153 -8.365 1.00 63.50 301 GLN A O 1
ATOM 2292 N N . ARG A 1 302 ? 2.904 11.166 -10.343 1.00 65.50 302 ARG A N 1
ATOM 2293 C CA . ARG A 1 302 ? 1.499 10.800 -10.6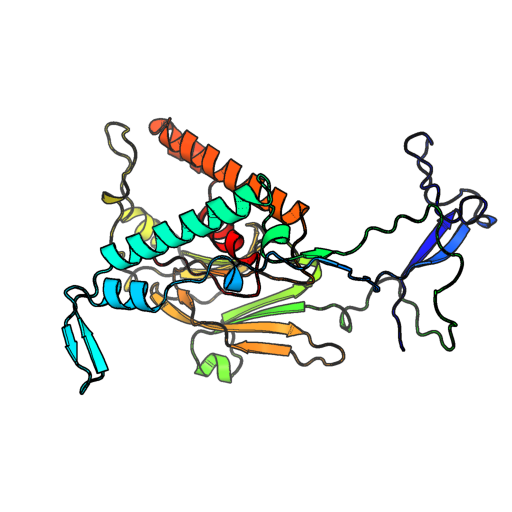18 1.00 65.50 302 ARG A CA 1
ATOM 2294 C C . ARG A 1 302 ? 0.789 10.069 -9.467 1.00 65.50 302 ARG A C 1
ATOM 2296 O O . ARG A 1 302 ? -0.386 10.323 -9.242 1.00 65.50 302 ARG A O 1
ATOM 2303 N N . GLN A 1 303 ? 1.472 9.187 -8.731 1.00 64.69 303 GLN A N 1
ATOM 2304 C CA . GLN A 1 303 ? 0.871 8.492 -7.581 1.00 64.69 303 GLN A CA 1
ATOM 2305 C C . GLN A 1 303 ? 0.629 9.462 -6.415 1.00 64.69 303 GLN A C 1
ATOM 2307 O O . GLN A 1 303 ? -0.418 9.406 -5.776 1.00 64.69 303 GLN A O 1
ATOM 2312 N N . MET A 1 304 ? 1.554 10.399 -6.177 1.00 68.00 304 MET A N 1
ATOM 2313 C CA . MET A 1 304 ? 1.383 11.461 -5.176 1.00 68.00 304 MET A CA 1
ATOM 2314 C C . MET A 1 304 ? 0.289 12.458 -5.571 1.00 68.00 304 MET A C 1
ATOM 2316 O O . MET A 1 304 ? -0.477 12.892 -4.716 1.00 68.00 304 MET A O 1
ATOM 2320 N N . GLU A 1 305 ? 0.177 12.803 -6.854 1.00 67.12 305 GLU A N 1
ATOM 2321 C CA . GLU A 1 305 ? -0.890 13.665 -7.382 1.00 67.12 305 GLU A CA 1
ATOM 2322 C C . GLU A 1 305 ? -2.262 13.002 -7.252 1.00 67.12 305 GLU A C 1
ATOM 2324 O O . GLU A 1 305 ? -3.218 13.645 -6.823 1.00 67.12 305 GLU A O 1
ATOM 2329 N N . GLN A 1 306 ? -2.356 11.704 -7.554 1.00 71.81 306 GLN A N 1
ATOM 2330 C CA . GLN A 1 306 ? -3.572 10.920 -7.345 1.00 71.81 306 GLN A CA 1
ATOM 2331 C C . GLN A 1 306 ? -3.952 10.871 -5.865 1.00 71.81 306 GLN A C 1
ATOM 2333 O O . GLN A 1 306 ? -5.100 11.151 -5.527 1.00 71.81 306 GLN A O 1
ATOM 2338 N N . LEU A 1 307 ? -2.997 10.586 -4.974 1.00 71.56 307 LEU A N 1
ATOM 2339 C CA . LEU A 1 307 ? -3.230 10.611 -3.531 1.00 71.56 307 LEU A CA 1
ATOM 2340 C C . LEU A 1 307 ? -3.695 11.997 -3.058 1.00 71.56 307 LEU A C 1
ATOM 2342 O O . LEU A 1 307 ? -4.686 12.090 -2.338 1.00 71.56 307 LEU A O 1
ATOM 2346 N N . LYS A 1 308 ? -3.024 13.072 -3.493 1.00 68.12 308 LYS A N 1
ATOM 2347 C CA . LYS A 1 308 ? -3.412 14.453 -3.178 1.00 68.12 308 LYS A CA 1
ATOM 2348 C C . LYS A 1 308 ? -4.839 14.738 -3.642 1.00 68.12 308 LYS A C 1
ATOM 2350 O O . LYS A 1 308 ? -5.639 15.222 -2.850 1.00 68.12 308 LYS A O 1
ATOM 2355 N N . SER A 1 309 ? -5.172 14.387 -4.883 1.00 76.06 309 SER A N 1
ATOM 2356 C CA . SER A 1 309 ? -6.516 14.577 -5.428 1.00 76.06 309 SER A CA 1
ATOM 2357 C C . SER A 1 309 ? -7.568 13.817 -4.616 1.00 76.06 309 SER A C 1
ATOM 2359 O O . SER A 1 309 ? -8.609 14.382 -4.293 1.00 76.06 309 SER A O 1
ATOM 2361 N N . ARG A 1 310 ? -7.290 12.571 -4.204 1.00 72.44 310 ARG A N 1
ATOM 2362 C CA . ARG A 1 310 ? -8.198 11.797 -3.338 1.00 72.44 310 ARG A CA 1
ATOM 2363 C C . ARG A 1 310 ? -8.386 12.442 -1.965 1.00 72.44 310 ARG A C 1
ATOM 2365 O O . ARG A 1 310 ? -9.518 12.542 -1.493 1.00 72.44 310 ARG A O 1
ATOM 2372 N N . LEU A 1 311 ? -7.309 12.925 -1.343 1.00 69.38 311 LEU A N 1
ATOM 2373 C CA . LEU A 1 311 ? -7.374 13.630 -0.059 1.00 69.38 311 LEU A CA 1
ATOM 2374 C C . LEU A 1 311 ? -8.159 14.944 -0.169 1.00 69.38 311 LEU A C 1
ATOM 2376 O O . LEU A 1 311 ? -8.987 15.235 0.691 1.00 69.38 311 LEU A O 1
ATOM 2380 N N . GLU A 1 312 ? -7.956 15.714 -1.239 1.00 75.38 312 GLU A N 1
ATOM 2381 C CA . GLU A 1 312 ? -8.701 16.951 -1.506 1.00 75.38 312 GLU A CA 1
ATOM 2382 C C . GLU A 1 312 ? -10.188 16.678 -1.757 1.00 75.38 312 GLU A C 1
ATOM 2384 O O . GLU A 1 312 ? -11.037 17.364 -1.190 1.00 75.38 312 GLU A O 1
ATOM 2389 N N . GLN A 1 313 ? -10.521 15.639 -2.528 1.00 74.56 313 GLN A N 1
ATOM 2390 C CA . GLN A 1 313 ? -11.907 15.212 -2.747 1.00 74.56 313 GLN A CA 1
ATOM 2391 C C . GLN A 1 313 ? -12.576 14.756 -1.447 1.00 74.56 313 GLN A C 1
ATOM 2393 O O . GLN A 1 313 ? -13.722 15.116 -1.176 1.00 74.56 313 GLN A O 1
ATOM 2398 N N . THR A 1 314 ? -11.860 13.990 -0.623 1.00 71.25 314 THR A N 1
ATOM 2399 C CA . THR A 1 314 ? -12.347 13.528 0.683 1.00 71.25 314 THR A CA 1
ATOM 2400 C C . THR A 1 314 ? -12.592 14.713 1.613 1.00 71.25 314 THR A C 1
ATOM 2402 O O . THR A 1 314 ? -13.670 14.826 2.196 1.00 71.25 314 THR A O 1
ATOM 2405 N N . LYS A 1 315 ? -11.647 15.660 1.680 1.00 68.19 315 LYS A N 1
ATOM 2406 C CA . LYS A 1 315 ? -11.795 16.910 2.433 1.00 68.19 315 LYS A CA 1
ATOM 2407 C C . LYS A 1 315 ? -13.005 17.716 1.960 1.00 68.19 315 LYS A C 1
ATOM 2409 O O . LYS A 1 315 ? -13.795 18.147 2.794 1.00 68.19 315 LYS A O 1
ATOM 2414 N N . ALA A 1 316 ? -13.173 17.893 0.651 1.00 71.81 316 ALA A N 1
ATOM 2415 C CA . ALA A 1 316 ? -14.291 18.643 0.087 1.00 71.81 316 ALA A CA 1
ATOM 2416 C C . ALA A 1 316 ? -15.645 18.006 0.440 1.00 71.81 316 ALA A C 1
ATOM 2418 O O . ALA A 1 316 ? -16.554 18.709 0.874 1.00 71.81 316 ALA A O 1
ATOM 2419 N N . LYS A 1 317 ? -15.767 16.674 0.340 1.00 67.19 317 LYS A N 1
ATOM 2420 C CA . LYS A 1 317 ? -16.988 15.950 0.733 1.00 67.19 317 LYS A CA 1
ATOM 2421 C C . LYS A 1 317 ? -17.290 16.078 2.226 1.00 67.19 317 LYS A C 1
ATOM 2423 O O . LYS A 1 317 ? -18.442 16.295 2.589 1.00 67.19 317 LYS A O 1
ATOM 2428 N N . LEU A 1 318 ? -16.272 15.992 3.086 1.00 65.62 318 LEU A N 1
ATOM 2429 C CA . LEU A 1 318 ? -16.433 16.192 4.530 1.00 65.62 318 LEU A CA 1
ATOM 2430 C C . LEU A 1 318 ? -16.877 17.624 4.859 1.00 65.62 318 LEU A C 1
ATOM 2432 O O . LEU A 1 318 ? -17.809 17.813 5.635 1.00 65.62 318 LEU A O 1
ATOM 2436 N N . GLN A 1 319 ? -16.270 18.631 4.225 1.00 70.06 319 GLN A N 1
ATOM 2437 C CA . GLN A 1 319 ? -16.661 20.035 4.390 1.00 70.06 319 GLN A CA 1
ATOM 2438 C C . GLN A 1 319 ? -18.088 20.293 3.890 1.00 70.06 319 GLN A C 1
ATOM 2440 O O . GLN A 1 319 ? -18.847 21.012 4.534 1.00 70.06 319 GLN A O 1
ATOM 2445 N N . GLN A 1 320 ? -18.480 19.674 2.775 1.00 69.75 320 GLN A N 1
ATOM 2446 C CA . GLN A 1 320 ? -19.833 19.775 2.233 1.00 69.75 320 GLN A CA 1
ATOM 2447 C C . GLN A 1 320 ? -20.868 19.113 3.152 1.00 69.75 320 GLN A C 1
ATOM 2449 O O . GLN A 1 320 ? -21.937 19.677 3.372 1.00 69.75 320 GLN A O 1
ATOM 2454 N N . ALA A 1 321 ? -20.546 17.951 3.728 1.00 62.84 321 ALA A N 1
ATOM 2455 C CA . ALA A 1 321 ? -21.393 17.286 4.715 1.00 62.84 321 ALA A CA 1
ATOM 2456 C C . ALA A 1 321 ? -21.520 18.105 6.009 1.00 62.84 321 ALA A C 1
ATOM 2458 O O . ALA A 1 321 ? -22.598 18.172 6.593 1.00 62.84 321 ALA A O 1
ATOM 2459 N N . GLN A 1 322 ? -20.448 18.782 6.428 1.00 62.97 322 GLN A N 1
ATOM 2460 C CA . GLN A 1 322 ? -20.469 19.680 7.583 1.00 62.97 322 GLN A CA 1
ATOM 2461 C C . GLN A 1 32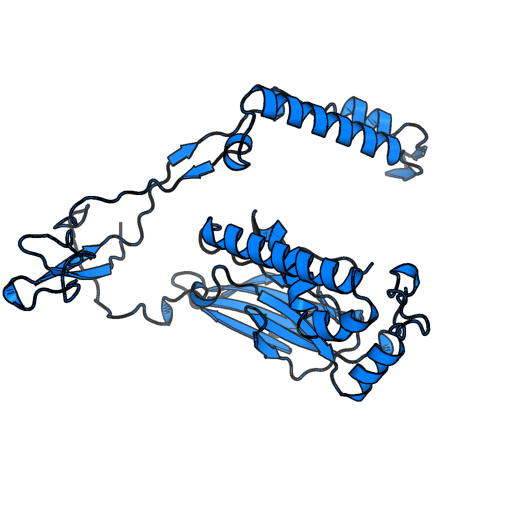2 ? -21.309 20.943 7.327 1.00 62.97 322 GLN A C 1
ATOM 2463 O O . GLN A 1 322 ? -22.003 21.410 8.227 1.00 62.97 322 GLN A O 1
ATOM 2468 N N . ALA A 1 323 ? -21.265 21.486 6.107 1.00 65.25 323 ALA A N 1
ATOM 2469 C CA . ALA A 1 323 ? -22.033 22.666 5.708 1.00 65.25 323 ALA A CA 1
ATOM 2470 C C . ALA A 1 323 ? -23.521 22.371 5.442 1.00 65.25 323 ALA A C 1
ATOM 2472 O O . ALA A 1 323 ? -24.343 23.280 5.531 1.00 65.25 323 ALA A O 1
ATOM 2473 N N . ASN A 1 324 ? -23.875 21.121 5.125 1.00 65.25 324 ASN A N 1
ATOM 2474 C CA . ASN A 1 324 ? -25.254 20.686 4.908 1.00 65.25 324 ASN A CA 1
ATOM 2475 C C . ASN A 1 324 ? -25.593 19.455 5.772 1.00 65.25 324 ASN A C 1
ATOM 2477 O O . ASN A 1 324 ? -25.627 18.332 5.257 1.00 65.25 324 ASN A O 1
ATOM 2481 N N . PRO A 1 325 ? -25.863 19.649 7.075 1.00 58.62 325 PRO A N 1
ATOM 2482 C CA . PRO A 1 325 ? -26.052 18.549 8.020 1.00 58.62 325 PRO A CA 1
ATOM 2483 C C . PRO A 1 325 ? -27.266 17.669 7.693 1.00 58.62 325 PRO A C 1
ATOM 2485 O O . PRO A 1 325 ? -27.209 16.450 7.835 1.00 58.62 325 PRO A O 1
ATOM 2488 N N . SER A 1 326 ? -28.348 18.268 7.188 1.00 55.78 326 SER A N 1
ATOM 2489 C CA . SER A 1 326 ? -29.568 17.561 6.780 1.00 55.78 326 SER A CA 1
ATOM 2490 C C . SER A 1 326 ? -29.386 16.747 5.491 1.00 55.78 326 SER A C 1
ATOM 2492 O O . SER A 1 326 ? -30.079 15.752 5.293 1.00 55.78 326 SER A O 1
ATOM 2494 N N . GLY A 1 327 ? -28.424 17.113 4.635 1.00 58.97 327 GLY A N 1
ATOM 2495 C CA . GLY A 1 327 ? -28.017 16.353 3.446 1.00 58.97 327 GLY A CA 1
ATOM 2496 C C . GLY A 1 327 ? -26.789 15.453 3.644 1.00 58.97 327 GLY A C 1
ATOM 2497 O O . GLY A 1 327 ? -26.427 14.705 2.731 1.00 58.97 327 GLY A O 1
ATOM 2498 N N . ALA A 1 328 ? -26.146 15.500 4.817 1.00 53.03 328 ALA A N 1
ATOM 2499 C CA . ALA A 1 328 ? -24.860 14.855 5.087 1.00 53.03 328 ALA A CA 1
ATOM 2500 C C . ALA A 1 328 ? -24.887 13.347 4.820 1.00 53.03 328 ALA A C 1
ATOM 2502 O O . ALA A 1 328 ? -23.951 12.806 4.238 1.00 53.03 328 ALA A O 1
ATOM 2503 N N . GLN A 1 329 ? -25.987 12.674 5.158 1.00 53.41 329 GLN A N 1
ATOM 2504 C CA . GLN A 1 329 ? -26.144 11.236 4.943 1.00 53.41 329 GLN A CA 1
ATOM 2505 C C . GLN A 1 329 ? -26.113 10.846 3.454 1.00 53.41 329 GLN A C 1
ATOM 2507 O O . GLN A 1 329 ? -25.605 9.784 3.112 1.00 53.41 329 GLN A O 1
ATOM 2512 N N . THR A 1 330 ? -26.579 11.722 2.559 1.00 58.59 330 THR A N 1
ATOM 2513 C CA . THR A 1 330 ? -26.518 11.506 1.100 1.00 58.59 330 THR A CA 1
ATOM 2514 C C . THR A 1 330 ? -25.140 11.870 0.537 1.00 58.59 330 THR A C 1
ATOM 2516 O O . THR A 1 330 ? -24.626 11.198 -0.352 1.00 58.59 330 THR A O 1
ATOM 2519 N N . ILE A 1 331 ? -24.493 12.904 1.083 1.00 59.34 331 ILE A N 1
ATOM 2520 C CA . ILE A 1 331 ? -23.143 13.335 0.675 1.00 59.34 331 ILE A CA 1
ATOM 2521 C C . ILE A 1 331 ? -22.088 12.286 1.068 1.00 59.34 331 ILE A C 1
ATOM 2523 O O . ILE A 1 331 ? -21.167 11.995 0.301 1.00 59.34 331 ILE A O 1
ATOM 2527 N N . LEU A 1 332 ? -22.238 11.695 2.255 1.00 59.03 332 LEU A N 1
ATOM 2528 C CA . LEU A 1 332 ? -21.322 10.707 2.826 1.00 59.03 332 LEU A CA 1
ATOM 2529 C C . LEU A 1 332 ? -21.676 9.262 2.459 1.00 59.03 332 LEU A C 1
ATOM 2531 O O . LEU A 1 332 ? -20.903 8.366 2.772 1.00 59.03 332 LEU A O 1
ATOM 2535 N N . GLN A 1 333 ? -22.792 9.023 1.765 1.00 50.75 333 GLN A N 1
ATOM 2536 C CA . GLN A 1 333 ? -23.293 7.678 1.439 1.00 50.75 333 GLN A CA 1
ATOM 2537 C C . GLN A 1 333 ? -22.265 6.802 0.705 1.00 50.75 333 GLN A C 1
ATOM 2539 O O . GLN A 1 333 ? -22.250 5.587 0.869 1.00 50.75 333 GLN A O 1
ATOM 2544 N N . ASN A 1 334 ? -21.384 7.432 -0.076 1.00 54.44 334 ASN A N 1
ATOM 2545 C CA . ASN A 1 334 ? -20.319 6.763 -0.825 1.00 54.44 334 ASN A CA 1
ATOM 2546 C C . ASN A 1 334 ? -18.934 6.887 -0.170 1.00 54.44 334 ASN A C 1
ATOM 2548 O O . ASN A 1 334 ? -17.962 6.388 -0.738 1.00 54.44 334 ASN A O 1
ATOM 2552 N N . LEU A 1 335 ? -18.829 7.576 0.975 1.00 55.94 335 LEU A N 1
ATOM 2553 C CA . LEU A 1 335 ? -17.596 7.680 1.749 1.00 55.94 335 LEU A CA 1
ATOM 2554 C C . LEU A 1 335 ? -17.471 6.444 2.637 1.00 55.94 335 LEU A C 1
ATOM 2556 O O . LEU A 1 335 ? -18.165 6.302 3.641 1.00 55.94 335 LEU A O 1
ATOM 2560 N N . THR A 1 336 ? -16.584 5.529 2.267 1.00 62.34 336 THR A N 1
ATOM 2561 C CA . THR A 1 336 ? -16.319 4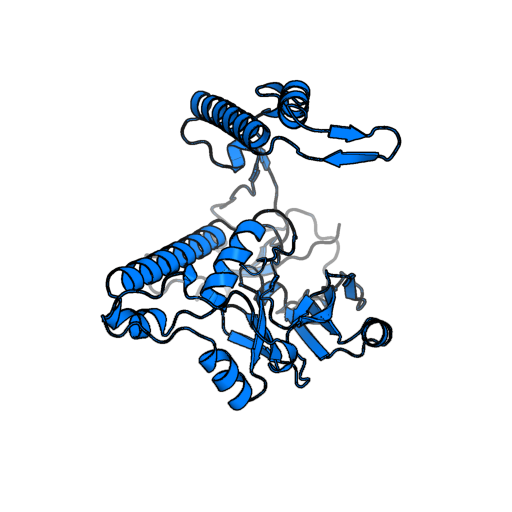.347 3.091 1.00 62.34 336 THR A CA 1
ATOM 2562 C C . THR A 1 336 ? -15.260 4.665 4.148 1.00 62.34 336 THR A C 1
ATOM 2564 O O . THR A 1 336 ? -14.384 5.509 3.940 1.00 62.34 336 THR A O 1
ATOM 2567 N N . GLY A 1 337 ? -15.282 3.949 5.278 1.00 56.03 337 GLY A N 1
ATOM 2568 C CA . GLY A 1 337 ? -14.195 4.021 6.266 1.00 56.03 337 GLY A CA 1
ATOM 2569 C C . GLY A 1 337 ? -12.829 3.689 5.650 1.00 56.03 337 GLY A C 1
ATOM 2570 O O . GLY A 1 337 ? -11.809 4.227 6.057 1.00 56.03 337 GLY A O 1
ATOM 2571 N N . GLU A 1 338 ? -12.814 2.882 4.590 1.00 61.50 338 GLU A N 1
ATOM 2572 C CA . GLU A 1 338 ? -11.618 2.583 3.806 1.00 61.50 338 GLU A CA 1
ATOM 2573 C C . GLU A 1 338 ? -11.148 3.766 2.938 1.00 61.50 338 GLU A C 1
ATOM 2575 O O . GLU A 1 338 ? -9.944 3.977 2.824 1.00 61.50 338 GLU A O 1
ATOM 2580 N N . GLN A 1 339 ? -12.046 4.601 2.405 1.00 59.03 339 GLN A N 1
ATOM 2581 C CA . GLN A 1 339 ? -11.657 5.849 1.737 1.00 59.03 339 GLN A CA 1
ATOM 2582 C C . GLN A 1 339 ? -11.063 6.858 2.723 1.00 59.03 339 GLN A C 1
ATOM 2584 O O . GLN A 1 339 ? -10.028 7.450 2.438 1.00 59.03 339 GLN A O 1
ATOM 2589 N N . LEU A 1 340 ? -11.660 7.000 3.907 1.00 59.44 340 LEU A N 1
ATOM 2590 C CA . LEU A 1 340 ? -11.174 7.915 4.941 1.00 59.44 340 LEU A CA 1
ATOM 2591 C C . LEU A 1 340 ? -9.855 7.445 5.560 1.00 59.44 340 LEU A C 1
ATOM 2593 O O . LEU A 1 340 ? -8.832 8.123 5.467 1.00 59.44 340 LEU A O 1
ATOM 2597 N N . SER A 1 341 ? -9.867 6.274 6.194 1.00 58.81 341 SER A N 1
ATOM 2598 C CA . SER A 1 341 ? -8.711 5.746 6.912 1.00 58.81 341 SER A CA 1
ATOM 2599 C C . SER A 1 341 ? -7.618 5.312 5.947 1.00 58.81 341 SER A C 1
ATOM 2601 O O . SER A 1 341 ? -6.446 5.544 6.209 1.00 58.81 341 SER A O 1
ATOM 2603 N N . GLY A 1 342 ? -7.968 4.727 4.804 1.00 56.44 342 GLY A N 1
ATOM 2604 C CA . GLY A 1 342 ? -6.986 4.253 3.840 1.00 56.44 342 GLY A CA 1
ATOM 2605 C C . GLY A 1 342 ? -6.228 5.384 3.135 1.00 56.44 342 GLY A C 1
ATOM 2606 O O . GLY A 1 342 ? -5.014 5.271 2.963 1.00 56.44 342 GLY A O 1
ATOM 2607 N N . ASP A 1 343 ? -6.881 6.493 2.762 1.00 60.25 343 ASP A N 1
ATOM 2608 C CA . ASP A 1 343 ? -6.166 7.651 2.191 1.00 60.25 343 ASP A CA 1
ATOM 2609 C C . ASP A 1 343 ? -5.309 8.370 3.243 1.00 60.25 343 ASP A C 1
ATOM 2611 O O . ASP A 1 343 ? -4.170 8.738 2.955 1.00 60.25 343 ASP A O 1
ATOM 2615 N N . MET A 1 344 ? -5.794 8.486 4.483 1.00 55.69 344 MET A N 1
ATOM 2616 C CA . MET A 1 344 ? -5.015 9.050 5.594 1.00 55.69 344 MET A CA 1
ATOM 2617 C C . MET A 1 344 ? -3.786 8.198 5.946 1.00 55.69 344 MET A C 1
ATOM 2619 O O . MET A 1 344 ? -2.702 8.732 6.168 1.00 55.69 344 MET A O 1
ATOM 2623 N N . LEU A 1 345 ? -3.938 6.871 5.980 1.00 54.88 345 LEU A N 1
ATOM 2624 C CA . LEU A 1 345 ? -2.879 5.940 6.379 1.00 54.88 345 LEU A CA 1
ATOM 2625 C C . LEU A 1 345 ? -1.899 5.610 5.247 1.00 54.88 345 LEU A C 1
ATOM 2627 O O . LEU A 1 345 ? -0.769 5.218 5.528 1.00 54.88 345 LEU A O 1
ATOM 2631 N N . SER A 1 346 ? -2.290 5.786 3.981 1.00 55.31 346 SER A N 1
ATOM 2632 C CA . SER A 1 346 ? -1.383 5.610 2.836 1.00 55.31 346 SER A CA 1
ATOM 2633 C C . SER A 1 346 ? -0.504 6.835 2.565 1.00 55.31 346 SER A C 1
ATOM 2635 O O . SER A 1 346 ? 0.566 6.688 1.973 1.00 55.31 346 SER A O 1
ATOM 2637 N N . ALA A 1 347 ? -0.892 8.022 3.043 1.00 49.84 347 ALA A N 1
ATOM 2638 C CA . ALA A 1 347 ? -0.107 9.247 2.900 1.00 49.84 347 ALA A CA 1
ATOM 2639 C C . ALA A 1 347 ? 1.323 9.195 3.490 1.00 49.84 347 ALA A C 1
ATOM 2641 O O . ALA A 1 347 ? 2.253 9.640 2.814 1.00 49.84 347 ALA A O 1
ATOM 2642 N N . PRO A 1 348 ? 1.560 8.626 4.688 1.00 47.69 348 PRO A N 1
ATOM 2643 C CA . PRO A 1 348 ? 2.907 8.501 5.253 1.00 47.69 348 PRO A CA 1
ATOM 2644 C C . PRO A 1 348 ? 3.754 7.359 4.666 1.00 47.69 348 PRO A C 1
ATOM 2646 O O . PRO A 1 348 ? 4.976 7.394 4.805 1.00 47.69 348 PRO A O 1
ATOM 2649 N N . CYS A 1 349 ? 3.173 6.392 3.941 1.00 47.56 349 CYS A N 1
ATOM 2650 C CA . CYS A 1 349 ? 3.930 5.313 3.275 1.00 47.56 349 CYS A CA 1
ATOM 2651 C C . CYS A 1 349 ? 4.834 5.810 2.119 1.00 47.56 349 CYS A C 1
ATOM 2653 O O . CYS A 1 349 ? 5.543 5.017 1.498 1.00 47.56 349 CYS A O 1
ATOM 2655 N N . GLY A 1 350 ? 4.846 7.129 1.878 1.00 36.72 350 GLY A N 1
ATOM 2656 C CA . GLY A 1 350 ? 5.767 7.896 1.036 1.00 36.72 350 GLY A CA 1
ATOM 2657 C C . GLY A 1 350 ? 7.263 7.596 1.213 1.00 36.72 350 GLY A C 1
ATOM 2658 O O . GLY A 1 350 ? 8.051 7.769 0.282 1.00 36.72 350 GLY A O 1
ATOM 2659 N N . ALA A 1 351 ? 7.668 7.162 2.408 1.00 29.78 351 ALA A N 1
ATOM 2660 C CA . ALA A 1 351 ? 9.067 7.028 2.799 1.00 29.78 351 ALA A CA 1
ATOM 2661 C C . ALA A 1 351 ? 9.316 5.703 3.535 1.00 29.78 351 ALA A C 1
ATOM 2663 O O . ALA A 1 351 ? 9.294 5.638 4.760 1.00 29.78 351 ALA A O 1
ATOM 2664 N N . GLY A 1 352 ? 9.596 4.646 2.771 1.00 31.19 352 GLY A N 1
ATOM 2665 C CA . GLY A 1 352 ? 9.981 3.346 3.321 1.00 31.19 352 GLY A CA 1
ATOM 2666 C C . GLY A 1 352 ? 8.816 2.569 3.939 1.00 31.19 352 GLY A C 1
ATOM 2667 O O . GLY A 1 352 ? 7.807 3.121 4.369 1.00 31.19 352 GLY A O 1
ATOM 2668 N N . TRP A 1 353 ? 8.942 1.246 3.937 1.00 29.94 353 TRP A N 1
ATOM 2669 C CA . TRP A 1 353 ? 7.951 0.358 4.531 1.00 29.94 353 TRP A CA 1
ATOM 2670 C C . TRP A 1 353 ? 7.833 0.640 6.035 1.00 29.94 353 TRP A C 1
ATOM 2672 O O . TRP A 1 353 ? 8.774 0.405 6.793 1.00 29.94 353 TRP A O 1
ATOM 2682 N N . ARG A 1 354 ? 6.681 1.172 6.451 1.00 32.72 354 ARG A N 1
ATOM 2683 C CA . ARG A 1 354 ? 6.233 1.238 7.843 1.00 32.72 354 ARG A CA 1
ATOM 2684 C C . ARG A 1 354 ? 4.718 1.017 7.875 1.00 32.72 354 ARG A C 1
ATOM 2686 O O . ARG A 1 354 ? 4.007 1.751 7.182 1.00 32.72 354 ARG A O 1
ATOM 2693 N N . PRO A 1 355 ? 4.204 0.036 8.634 1.00 36.28 355 PRO A N 1
ATOM 2694 C CA . PRO A 1 355 ? 2.780 -0.027 8.931 1.00 36.28 355 PRO A CA 1
ATOM 2695 C C . PRO A 1 355 ? 2.404 1.226 9.727 1.00 36.28 355 PRO A C 1
ATOM 2697 O O . PRO A 1 355 ? 2.973 1.507 10.781 1.00 36.28 355 PRO A O 1
ATOM 2700 N N . THR A 1 356 ? 1.475 2.020 9.198 1.00 39.16 356 THR A N 1
ATOM 2701 C CA . THR A 1 356 ? 0.964 3.196 9.908 1.00 39.16 356 THR A CA 1
ATOM 2702 C C . THR A 1 356 ? -0.361 2.811 10.547 1.00 39.16 356 THR A C 1
ATOM 2704 O O . THR A 1 356 ? -1.284 2.382 9.854 1.00 39.16 356 THR A O 1
ATOM 2707 N N . ARG A 1 357 ? -0.445 2.913 11.876 1.00 35.12 357 ARG A N 1
ATOM 2708 C CA . ARG A 1 357 ? -1.642 2.601 12.664 1.00 35.12 357 ARG A CA 1
ATOM 2709 C C . ARG A 1 357 ? -2.406 3.893 12.943 1.00 35.12 357 ARG A C 1
ATOM 2711 O O . ARG A 1 357 ? -1.813 4.850 13.432 1.00 35.12 357 ARG A O 1
ATOM 2718 N N . ALA A 1 358 ? -3.713 3.912 12.695 1.00 28.47 358 ALA A N 1
ATOM 2719 C CA . ALA A 1 358 ? -4.586 4.852 13.391 1.00 28.47 358 ALA A CA 1
ATOM 2720 C C . ALA A 1 358 ? -4.842 4.260 14.781 1.00 28.47 358 ALA A C 1
ATOM 2722 O O . ALA A 1 358 ? -5.375 3.154 14.889 1.00 28.47 358 ALA A O 1
ATOM 2723 N N . MET A 1 359 ? -4.401 4.943 15.839 1.00 20.83 359 MET A N 1
ATOM 2724 C CA . MET A 1 359 ? -4.912 4.642 17.175 1.00 20.83 359 MET A CA 1
ATOM 2725 C C . MET A 1 359 ? -6.418 4.948 17.188 1.00 20.83 359 MET A C 1
ATOM 2727 O O . MET A 1 359 ? -6.822 5.927 16.555 1.00 20.83 359 MET A O 1
ATOM 2731 N N . PRO A 1 360 ? -7.248 4.125 17.850 1.00 23.83 360 PRO A N 1
ATOM 2732 C CA . PRO A 1 360 ? -8.632 4.501 18.098 1.00 23.83 360 PRO A CA 1
ATOM 2733 C C . PRO A 1 360 ? -8.632 5.802 18.911 1.00 23.83 360 PRO A C 1
ATOM 2735 O O . PRO A 1 360 ? -7.902 5.900 19.900 1.00 23.83 360 PRO A O 1
ATOM 2738 N N . ALA A 1 361 ? -9.363 6.803 18.419 1.00 26.28 361 ALA A N 1
ATOM 2739 C CA . ALA A 1 361 ? -9.652 8.027 19.157 1.00 26.28 361 ALA A CA 1
ATOM 2740 C C . ALA A 1 361 ? -10.666 7.742 20.266 1.00 26.28 361 ALA A C 1
ATOM 2742 O O . ALA A 1 361 ? -11.570 6.911 20.007 1.00 26.28 361 ALA A O 1
#

Radius of gyration: 27.52 Å; chains: 1; bounding box: 62×56×86 Å

Organism: NCBI:txid2816950

Sequence (361 aa):
MEHVWVNAYVNHAPSRGAMDGGAELTPKQHVNPNAALNAWLPIDGAYKQYSYSQGMDLKSQVPLDANALLDAARQGATVNEQEGWVQNLNQTAVQSQMTAYQNRLKSHIDSQKPNATVGDVIGKKIIPERMPPMLAGTTSYPVIAKGTEATSIPGSQQHRFIFKLYASQQDRNWDSDILNFNELTSKLSGKRITLSYVPATQADADLIASYLPKPNADGSPIRPEQLPTSLPGYLIKLKPQISVDGQVAVKSASVFTMGTDLYSLGGFTRFGSFSEELLPSDSHTVGNATAIGISASGIHQRQMEQLKSRLEQTKAKLQQAQANPSGAQTILQNLTGEQLSGDMLSAPCGAGWRPTRAMPA